Protein AF-A0A2Z6D4J6-F1 (afdb_monomer)

Sequence (252 aa):
MKTSVQFDIELPRIKRLKNSWTGKVIQYLTEHPSGNLSYEFTLEAIAAYWLVEALENNIEQQQLIVASRNASEKLEGKLATIRKIISQPIKVDSSYTDIKNEENLYVELSKVRRAKDSWEGQVVQYLLEHPSNKPATELVLEAITPYWLVEALLDNNARYSQVIKASRMAIEKLEAKLKTIDKIVAPYLPQTTRLQTNDEVDVASKVVSVFEPDSTLNDNSSSSTLDEEPDDEDWSDFLDDETLLLANILGS

Foldseek 3Di:
DDPPPQPKFWADKAKDFCPDLLNLLQVCLPPPPVPDASLVLLLLQLQLQCLLVLCQVVDDLVVSVVSLVVSLVSLVVLLVVLVVVLVDPDPLPPPDDDPDVDPDRMGIHDMHIDRCPDSSVSSSVCLPVPPVPDRSNVSSCLRSSLRRSLVSCVVVSHDPVVSVVSSVVSNVSSVVSNVVSCVSSVVSPPDPPPPPPPDDDDDDDDDDDDDDDDDDDDDDDDDDDDDDDPPPPPCVVVPCVVVVVVCVVVVD

Mean predicted aligned error: 14.76 Å

Radius of gyration: 26.23 Å; Cα contacts (8 Å, |Δi|>4): 221; chains: 1; bounding box: 56×72×86 Å

Nearest PDB structures (foldseek):
  8bqs-assembly1_Dc  TM=2.679E-01  e=9.786E-01  Tetrahymena thermophila SB210
  5c7s-assembly1_A  TM=2.815E-01  e=1.789E+00  Mycobacterium tuberculosis H37Rv
  8yqu-assembly1_J  TM=2.062E-01  e=5.685E+00  African swine fever virus

pLDDT: mean 75.0, std 23.48, range [29.98, 97.06]

Structure (mmCIF, N/CA/C/O backbone):
data_AF-A0A2Z6D4J6-F1
#
_entry.id   AF-A0A2Z6D4J6-F1
#
loop_
_atom_site.group_PDB
_atom_site.id
_atom_site.type_symbol
_atom_site.label_atom_id
_atom_site.label_alt_id
_atom_site.label_comp_id
_atom_site.label_asym_id
_atom_site.label_entity_id
_atom_site.label_seq_id
_atom_site.pdbx_PDB_ins_code
_atom_site.Cartn_x
_atom_site.Cartn_y
_atom_site.Cartn_z
_atom_site.occupancy
_atom_site.B_iso_or_equiv
_atom_site.auth_seq_id
_atom_site.auth_comp_id
_atom_site.auth_asym_id
_atom_site.auth_atom_id
_atom_site.pdbx_PDB_model_num
ATOM 1 N N . MET A 1 1 ? -22.513 -30.020 17.001 1.00 38.22 1 MET A N 1
ATOM 2 C CA . MET A 1 1 ? -21.340 -29.263 16.518 1.00 38.22 1 MET A CA 1
ATOM 3 C C . MET A 1 1 ? -21.831 -28.252 15.497 1.00 38.22 1 MET A C 1
ATOM 5 O O . MET A 1 1 ? -22.315 -28.665 14.455 1.00 38.22 1 MET A O 1
ATOM 9 N N . LYS A 1 2 ? -21.826 -26.955 15.828 1.00 36.00 2 LYS A N 1
ATOM 10 C CA . LYS A 1 2 ? -22.115 -25.894 14.855 1.00 36.00 2 LYS A CA 1
ATOM 11 C C . LYS A 1 2 ? -20.802 -25.586 14.143 1.00 36.00 2 LYS A C 1
ATOM 13 O O . LYS A 1 2 ? -19.908 -25.016 14.754 1.00 36.00 2 LYS A O 1
ATOM 18 N N . THR A 1 3 ? -20.670 -26.013 12.895 1.00 40.59 3 THR A N 1
ATOM 19 C CA . THR A 1 3 ? -19.658 -25.482 11.980 1.00 40.59 3 THR A CA 1
ATOM 20 C C . THR A 1 3 ? -20.000 -24.014 11.761 1.00 40.59 3 THR A C 1
ATOM 22 O O . THR A 1 3 ? -20.971 -23.706 11.069 1.00 40.59 3 THR A O 1
ATOM 25 N N . SER A 1 4 ? -19.283 -23.106 12.426 1.00 42.62 4 SER A N 1
ATOM 26 C CA . SER A 1 4 ? -19.339 -21.689 12.088 1.00 42.62 4 SER A CA 1
ATOM 27 C C . SER A 1 4 ? -18.873 -21.570 10.645 1.00 42.62 4 SER A C 1
ATOM 29 O O . SER A 1 4 ? -17.705 -21.804 10.347 1.00 42.62 4 SER A O 1
ATOM 31 N N . VAL A 1 5 ? -19.803 -21.276 9.741 1.00 45.72 5 VAL A N 1
ATOM 32 C CA . VAL A 1 5 ? -19.458 -20.811 8.403 1.00 45.72 5 VAL A CA 1
ATOM 33 C C . VAL A 1 5 ? -18.758 -19.479 8.635 1.00 45.72 5 VAL A C 1
ATOM 35 O O . VAL A 1 5 ? -19.402 -18.491 8.980 1.00 45.72 5 VAL A O 1
ATOM 38 N N . GLN A 1 6 ? -17.429 -19.495 8.607 1.00 57.12 6 GLN A N 1
ATOM 39 C CA . GLN A 1 6 ? -16.627 -18.287 8.690 1.00 57.12 6 GLN A CA 1
ATOM 40 C C . GLN A 1 6 ? -16.979 -17.494 7.431 1.00 57.12 6 GLN A C 1
ATOM 42 O O . GLN A 1 6 ? -16.797 -17.981 6.317 1.00 57.12 6 GLN A O 1
ATOM 47 N N . PHE A 1 7 ? -17.644 -16.351 7.601 1.00 61.72 7 PHE A N 1
ATOM 48 C CA . PHE A 1 7 ? -18.008 -15.507 6.471 1.00 61.72 7 PHE A CA 1
ATOM 49 C C . PHE A 1 7 ? -16.722 -14.863 5.963 1.00 61.72 7 PHE A C 1
ATOM 51 O O . PHE A 1 7 ? -16.236 -13.895 6.549 1.00 61.72 7 PHE A O 1
ATOM 58 N N . ASP A 1 8 ? -16.149 -15.448 4.916 1.00 82.19 8 ASP A N 1
ATOM 59 C CA . ASP A 1 8 ? -15.038 -14.840 4.198 1.00 82.19 8 ASP A CA 1
ATOM 60 C C . ASP A 1 8 ? -15.508 -13.512 3.600 1.00 82.19 8 ASP A C 1
ATOM 62 O O . ASP A 1 8 ? -16.556 -13.442 2.949 1.00 82.19 8 ASP A O 1
ATOM 66 N N . ILE A 1 9 ? -14.727 -12.459 3.823 1.00 88.06 9 ILE A N 1
ATOM 67 C CA . ILE A 1 9 ? -14.900 -11.168 3.165 1.00 88.06 9 ILE A CA 1
ATOM 68 C C . ILE A 1 9 ? -13.924 -11.073 1.988 1.00 88.06 9 ILE A C 1
ATOM 70 O O . ILE A 1 9 ? -12.780 -11.530 2.076 1.00 88.06 9 ILE A O 1
ATOM 74 N N . GLU A 1 10 ? -14.388 -10.536 0.859 1.00 90.56 10 GLU A N 1
ATOM 75 C CA . GLU A 1 10 ? -13.654 -10.524 -0.412 1.00 90.56 10 GLU A CA 1
ATOM 76 C C . GLU A 1 10 ? -13.594 -9.109 -0.993 1.00 90.56 10 GLU A C 1
ATOM 78 O O . GLU A 1 10 ? -14.613 -8.420 -1.068 1.00 90.56 10 GLU A O 1
ATOM 83 N N . LEU A 1 11 ? -12.405 -8.695 -1.444 1.00 90.62 11 LEU A N 1
ATOM 84 C CA . LEU A 1 11 ? -12.254 -7.463 -2.219 1.00 90.62 11 LEU A CA 1
ATOM 85 C C . LEU A 1 11 ? -12.804 -7.642 -3.645 1.00 90.62 11 LEU A C 1
ATOM 87 O O . LEU A 1 11 ? -12.632 -8.712 -4.238 1.00 90.62 11 LEU A O 1
ATOM 91 N N . PRO A 1 12 ? -13.402 -6.600 -4.250 1.00 90.12 12 PRO A N 1
ATOM 92 C CA . PRO A 1 12 ? -13.830 -6.661 -5.640 1.00 90.12 12 PRO A CA 1
ATOM 93 C C . PRO A 1 12 ? -12.650 -6.927 -6.581 1.00 90.12 12 PRO A C 1
ATOM 95 O O . PRO A 1 12 ? -11.499 -6.606 -6.288 1.00 90.12 12 PRO A O 1
ATOM 98 N N . ARG A 1 13 ? -12.947 -7.494 -7.752 1.00 90.06 13 ARG A N 1
ATOM 99 C CA . ARG A 1 13 ? -11.954 -7.787 -8.794 1.00 90.06 13 ARG A CA 1
ATOM 100 C C . ARG A 1 13 ? -11.325 -6.488 -9.312 1.00 90.06 13 ARG A C 1
ATOM 102 O O . ARG A 1 13 ? -12.049 -5.599 -9.754 1.00 90.06 13 ARG A O 1
ATOM 109 N N . ILE A 1 14 ? -9.993 -6.407 -9.318 1.00 91.38 14 ILE A N 1
ATOM 110 C CA . ILE A 1 14 ? -9.249 -5.234 -9.805 1.00 91.38 14 ILE A CA 1
ATOM 111 C C . ILE A 1 14 ? -8.588 -5.570 -11.139 1.00 91.38 14 ILE A C 1
ATOM 113 O O . ILE A 1 14 ? -7.745 -6.464 -11.216 1.00 91.38 14 ILE A O 1
ATOM 117 N N . LYS A 1 15 ? -8.963 -4.828 -12.184 1.00 91.50 15 LYS A N 1
ATOM 118 C CA . LYS A 1 15 ? -8.442 -4.965 -13.548 1.00 91.50 15 LYS A CA 1
ATOM 119 C C . LYS A 1 15 ? -7.991 -3.602 -14.069 1.00 91.50 15 LYS A C 1
ATOM 121 O O . LYS A 1 15 ? -8.704 -2.611 -13.883 1.00 91.50 15 LYS A O 1
ATOM 126 N N . ARG A 1 16 ? -6.821 -3.548 -14.710 1.00 91.12 16 ARG A N 1
ATOM 127 C CA . ARG A 1 16 ? -6.243 -2.319 -15.285 1.00 91.12 16 ARG A CA 1
ATOM 128 C C . ARG A 1 16 ? -5.558 -2.588 -16.616 1.00 91.12 16 ARG A C 1
ATOM 130 O O . ARG A 1 16 ? -5.226 -3.732 -16.928 1.00 91.12 16 ARG A O 1
ATOM 137 N N . LEU A 1 17 ? -5.388 -1.532 -17.409 1.00 87.62 17 LEU A N 1
ATOM 138 C CA . LEU A 1 17 ? -4.650 -1.584 -18.669 1.00 87.62 17 LEU A CA 1
ATOM 139 C C . LEU A 1 17 ? -3.192 -1.932 -18.400 1.00 87.62 17 LEU A C 1
ATOM 141 O O . LEU A 1 17 ? -2.553 -1.282 -17.582 1.00 87.62 17 LEU A O 1
ATOM 145 N N . LYS A 1 18 ? -2.643 -2.906 -19.123 1.00 86.31 18 LYS A N 1
ATOM 146 C CA . LYS A 1 18 ? -1.289 -3.416 -18.872 1.00 86.31 18 LYS A CA 1
ATOM 147 C C . LYS A 1 18 ? -0.201 -2.337 -18.967 1.00 86.31 18 LYS A C 1
ATOM 149 O O . LYS A 1 18 ? 0.741 -2.323 -18.183 1.00 86.31 18 LYS A O 1
ATOM 154 N N . ASN A 1 19 ? -0.382 -1.381 -19.877 1.00 83.81 19 ASN A N 1
ATOM 155 C CA . ASN A 1 19 ? 0.575 -0.299 -20.109 1.00 83.81 19 ASN A CA 1
ATOM 156 C C . ASN A 1 19 ? 0.479 0.856 -19.098 1.00 83.81 19 ASN A C 1
ATOM 158 O O . ASN A 1 19 ? 1.388 1.692 -19.060 1.00 83.81 19 ASN A O 1
ATOM 162 N N . SER A 1 20 ? -0.582 0.919 -18.283 1.00 89.56 20 SER A N 1
ATOM 163 C CA . SER A 1 20 ? -0.693 1.932 -17.231 1.00 89.56 20 SER A CA 1
ATOM 164 C C . SER A 1 20 ? 0.260 1.616 -16.076 1.00 89.56 20 SER A C 1
ATOM 166 O O . SER A 1 20 ? 0.727 0.491 -15.913 1.00 89.56 20 SER A O 1
ATOM 168 N N . TRP A 1 21 ? 0.564 2.607 -15.239 1.00 89.62 21 TRP A N 1
ATOM 169 C CA . TRP A 1 21 ? 1.394 2.387 -14.050 1.00 89.62 21 TRP A CA 1
ATOM 170 C C . TRP A 1 21 ? 0.763 1.386 -13.080 1.00 89.62 21 TRP A C 1
ATOM 172 O O . TRP A 1 21 ? 1.450 0.505 -12.571 1.00 89.62 21 TRP A O 1
ATOM 182 N N . THR A 1 22 ? -0.551 1.477 -12.876 1.00 91.12 22 THR A N 1
ATOM 183 C CA . THR A 1 22 ? -1.305 0.525 -12.053 1.00 91.12 22 THR A CA 1
ATOM 184 C C . THR A 1 22 ? -1.324 -0.870 -12.677 1.00 91.12 22 THR A C 1
ATOM 186 O O . THR A 1 22 ? -1.174 -1.854 -11.959 1.00 91.12 22 THR A O 1
ATOM 189 N N . GLY A 1 23 ? -1.416 -0.974 -14.006 1.00 90.00 23 GLY A N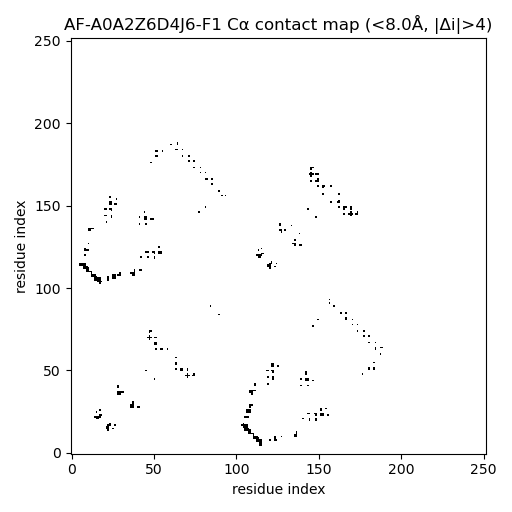 1
ATOM 190 C CA . GLY A 1 23 ? -1.258 -2.235 -14.726 1.00 90.00 23 GLY A CA 1
ATOM 191 C C . GLY A 1 23 ? 0.120 -2.851 -14.531 1.00 90.00 23 GLY A C 1
ATOM 192 O O . GLY A 1 23 ? 0.212 -4.011 -14.149 1.00 90.00 23 GLY A O 1
ATOM 193 N N . LYS A 1 24 ? 1.193 -2.072 -14.681 1.00 90.81 24 LYS A N 1
ATOM 194 C CA . LYS A 1 24 ? 2.564 -2.549 -14.437 1.00 90.81 24 LYS A CA 1
ATOM 195 C C . LYS A 1 24 ? 2.767 -3.038 -13.006 1.00 90.81 24 LYS A C 1
ATOM 197 O O . LYS A 1 24 ? 3.423 -4.053 -12.808 1.00 90.81 24 LYS A O 1
ATOM 202 N N . VAL A 1 25 ? 2.175 -2.359 -12.020 1.00 93.94 25 VAL A N 1
ATOM 203 C CA . VAL A 1 25 ? 2.168 -2.828 -10.624 1.00 93.94 25 VAL A CA 1
ATOM 204 C C . VAL A 1 25 ? 1.457 -4.169 -10.510 1.00 93.94 25 VAL A C 1
ATOM 206 O O . VAL A 1 25 ? 2.026 -5.104 -9.963 1.00 93.94 25 VAL A O 1
ATOM 209 N N . ILE A 1 26 ? 0.239 -4.290 -11.043 1.00 93.31 26 ILE A N 1
ATOM 210 C CA . ILE A 1 26 ? -0.520 -5.545 -10.982 1.00 93.31 26 ILE A CA 1
ATOM 211 C C . ILE A 1 26 ? 0.259 -6.676 -11.656 1.00 93.31 26 ILE A C 1
ATOM 213 O O . ILE A 1 26 ? 0.379 -7.746 -11.069 1.00 93.31 26 ILE A O 1
ATOM 217 N N . GLN A 1 27 ? 0.832 -6.420 -12.834 1.00 92.06 27 GLN A N 1
ATOM 218 C CA . GLN A 1 27 ? 1.659 -7.386 -13.546 1.00 92.06 27 GLN A CA 1
ATOM 219 C C . GLN A 1 27 ? 2.856 -7.827 -12.698 1.00 92.06 27 GLN A C 1
ATOM 221 O O . GLN A 1 27 ? 3.048 -9.024 -12.495 1.00 92.06 27 GLN A O 1
ATOM 226 N N . TYR A 1 28 ? 3.608 -6.871 -12.147 1.00 92.56 28 TYR A N 1
ATOM 227 C CA . TYR A 1 28 ? 4.742 -7.153 -11.268 1.00 92.56 28 TYR A CA 1
ATOM 228 C C . TYR A 1 28 ? 4.336 -8.004 -10.060 1.00 92.56 28 TYR A C 1
ATOM 230 O O . TYR A 1 28 ? 5.020 -8.963 -9.726 1.00 92.56 28 TYR A O 1
ATOM 238 N N . LEU A 1 29 ? 3.194 -7.715 -9.429 1.00 93.44 29 LEU A N 1
ATOM 239 C CA . LEU A 1 29 ? 2.704 -8.510 -8.302 1.00 93.44 29 LEU A CA 1
ATOM 240 C C . LEU A 1 29 ? 2.288 -9.928 -8.713 1.00 93.44 29 LEU A C 1
ATOM 242 O O . LEU A 1 29 ? 2.448 -10.859 -7.926 1.00 93.44 29 LEU A O 1
ATOM 246 N N . THR A 1 30 ? 1.729 -10.108 -9.913 1.00 89.75 30 THR A N 1
ATOM 247 C CA . THR A 1 30 ? 1.350 -11.433 -10.437 1.00 89.75 30 THR A CA 1
ATOM 248 C C . THR A 1 30 ? 2.534 -12.261 -10.917 1.00 89.75 30 THR A C 1
ATOM 250 O O . THR A 1 30 ? 2.476 -13.486 -10.862 1.00 89.75 30 THR A O 1
ATOM 253 N N . GLU A 1 31 ? 3.601 -11.602 -11.360 1.00 90.00 31 GLU A N 1
ATOM 254 C CA . GLU A 1 31 ? 4.804 -12.214 -11.934 1.00 90.00 31 GLU A CA 1
ATOM 255 C C . GLU A 1 31 ? 6.006 -12.085 -10.979 1.00 90.00 31 GLU A C 1
ATOM 257 O O . GLU A 1 31 ? 7.155 -12.222 -11.392 1.00 90.00 31 GLU A O 1
ATOM 262 N N . HIS A 1 32 ? 5.746 -11.822 -9.692 1.00 88.06 32 HIS A N 1
ATOM 263 C CA . HIS A 1 32 ? 6.771 -11.437 -8.727 1.00 88.06 32 HIS A CA 1
ATOM 264 C C . HIS A 1 32 ? 7.875 -12.508 -8.605 1.00 88.06 32 HIS A C 1
ATOM 266 O O . HIS A 1 32 ? 7.570 -13.691 -8.408 1.00 88.06 32 HIS A O 1
ATOM 272 N N . PRO A 1 33 ? 9.169 -12.127 -8.623 1.00 78.44 33 PRO A N 1
ATOM 273 C CA . PRO A 1 33 ? 10.290 -13.069 -8.734 1.00 78.44 33 PRO A CA 1
ATOM 274 C C . PRO A 1 33 ? 10.437 -14.034 -7.550 1.00 78.44 33 PRO A C 1
ATOM 276 O O . PRO A 1 33 ? 11.093 -15.066 -7.669 1.00 78.44 33 PRO A O 1
ATOM 279 N N . SER A 1 34 ? 9.833 -13.727 -6.400 1.00 84.38 34 SER A N 1
ATOM 280 C CA . SER A 1 34 ? 9.831 -14.636 -5.246 1.00 84.38 34 SER A CA 1
ATOM 281 C C . SER A 1 34 ? 8.909 -15.850 -5.412 1.00 84.38 34 SER A C 1
ATOM 283 O O . SER A 1 34 ? 9.001 -16.779 -4.614 1.00 84.38 34 SER A O 1
ATOM 285 N N . GLY A 1 35 ? 8.001 -15.839 -6.395 1.00 79.19 35 GLY A N 1
ATOM 286 C CA . GLY A 1 35 ? 6.989 -16.881 -6.585 1.00 79.19 35 GLY A CA 1
ATOM 287 C C . GLY A 1 35 ? 5.838 -16.853 -5.571 1.00 79.19 35 GLY A C 1
ATOM 288 O O . GLY A 1 35 ? 4.977 -17.732 -5.613 1.00 79.19 35 GLY A O 1
ATOM 289 N N . ASN A 1 36 ? 5.799 -15.861 -4.673 1.00 85.69 36 ASN A N 1
ATOM 290 C CA . ASN A 1 36 ? 4.668 -15.670 -3.763 1.00 85.69 36 ASN A CA 1
ATOM 291 C C . ASN A 1 36 ? 3.427 -15.204 -4.529 1.00 85.69 36 ASN A C 1
ATOM 293 O O . ASN A 1 36 ? 3.510 -14.593 -5.595 1.00 85.69 36 ASN A O 1
ATOM 297 N N . LEU A 1 37 ? 2.256 -15.469 -3.954 1.00 87.69 37 LEU A N 1
ATOM 298 C CA . LEU A 1 37 ? 0.984 -15.155 -4.592 1.00 87.69 37 LEU A CA 1
ATOM 299 C C . LEU A 1 37 ? 0.702 -13.651 -4.514 1.00 87.69 37 LEU A C 1
ATOM 301 O O . LEU A 1 37 ? 0.861 -13.028 -3.466 1.00 87.69 37 LEU A O 1
ATOM 305 N N . SER A 1 38 ? 0.205 -13.064 -5.606 1.00 87.75 38 SER A N 1
ATOM 306 C CA . SER A 1 38 ? 0.005 -11.608 -5.710 1.00 87.75 38 SER A CA 1
ATOM 307 C C . SER A 1 38 ? -0.916 -11.026 -4.627 1.00 87.75 38 SER A C 1
ATOM 309 O O . SER A 1 38 ? -0.801 -9.850 -4.276 1.00 87.75 38 SER A O 1
ATOM 311 N N . TYR A 1 39 ? -1.837 -11.831 -4.080 1.00 89.75 39 TYR A N 1
ATOM 312 C CA . TYR A 1 39 ? -2.711 -11.395 -2.988 1.00 89.75 39 TYR A CA 1
ATOM 313 C C . TYR A 1 39 ? -1.936 -11.142 -1.686 1.00 89.75 39 TYR A C 1
ATOM 315 O O . TYR A 1 39 ? -2.389 -10.342 -0.874 1.00 89.75 39 TYR A O 1
ATOM 323 N N . GLU A 1 40 ? -0.786 -11.789 -1.469 1.00 92.12 40 GLU A N 1
ATOM 324 C CA . GLU A 1 40 ? 0.033 -11.613 -0.260 1.00 92.12 40 GLU A CA 1
ATOM 325 C C . GLU A 1 40 ? 0.707 -10.245 -0.263 1.00 92.12 40 GLU A C 1
ATOM 327 O O . GLU A 1 40 ? 0.600 -9.509 0.712 1.00 92.12 40 GLU A O 1
ATOM 332 N N . PHE A 1 41 ? 1.285 -9.845 -1.397 1.00 93.56 41 PHE A N 1
ATOM 333 C CA . PHE A 1 41 ? 1.845 -8.502 -1.577 1.00 93.56 41 PHE A CA 1
ATOM 334 C C . PHE A 1 41 ? 0.786 -7.404 -1.543 1.00 93.56 41 PHE A C 1
ATOM 336 O O . PHE A 1 41 ? 1.026 -6.298 -1.054 1.00 93.56 41 PHE A O 1
ATOM 343 N N . THR A 1 42 ? -0.407 -7.715 -2.057 1.00 93.75 42 THR A N 1
ATOM 344 C CA . THR A 1 42 ? -1.561 -6.818 -1.953 1.00 93.75 42 THR A CA 1
ATOM 345 C C . THR A 1 42 ? -1.909 -6.594 -0.490 1.00 93.75 42 THR A C 1
ATOM 347 O O . THR A 1 42 ? -2.066 -5.452 -0.066 1.00 93.75 42 THR A O 1
ATOM 350 N N . LEU A 1 43 ? -1.986 -7.674 0.289 1.00 93.75 43 LEU A N 1
ATOM 351 C CA . LEU A 1 43 ? -2.300 -7.615 1.710 1.00 93.75 43 LEU A CA 1
ATOM 352 C C . LEU A 1 43 ? -1.234 -6.919 2.528 1.00 93.75 43 LEU A C 1
ATOM 354 O O . LEU A 1 43 ? -1.575 -6.127 3.397 1.00 93.75 43 LEU A O 1
ATOM 358 N N . GLU A 1 44 ? 0.035 -7.165 2.228 1.00 94.88 44 GLU A N 1
ATOM 359 C CA . GLU A 1 44 ? 1.143 -6.464 2.860 1.00 94.88 44 GLU A CA 1
ATOM 360 C C . GLU A 1 44 ? 0.977 -4.948 2.720 1.00 94.88 44 GLU A C 1
ATOM 362 O O . GLU A 1 44 ? 0.996 -4.234 3.724 1.00 94.88 44 GLU A O 1
ATOM 367 N N . ALA A 1 45 ? 0.741 -4.475 1.494 1.00 95.81 45 ALA A N 1
ATOM 368 C CA . ALA A 1 45 ? 0.581 -3.057 1.212 1.00 95.81 45 ALA A CA 1
ATOM 369 C C . ALA A 1 45 ? -0.690 -2.477 1.848 1.00 95.81 45 ALA A C 1
ATOM 371 O O . ALA A 1 45 ? -0.602 -1.464 2.537 1.00 95.81 45 ALA A O 1
ATOM 372 N N . ILE A 1 46 ? -1.864 -3.103 1.681 1.00 96.12 46 ILE A N 1
ATOM 373 C CA . ILE A 1 46 ? -3.098 -2.555 2.273 1.00 96.12 46 ILE A CA 1
ATOM 374 C C . ILE A 1 46 ? -3.095 -2.643 3.801 1.00 96.12 46 ILE A C 1
ATOM 376 O O . ILE A 1 46 ? -3.675 -1.774 4.439 1.00 96.12 46 ILE A O 1
ATOM 380 N N . ALA A 1 47 ? -2.433 -3.634 4.404 1.00 94.94 47 ALA A N 1
ATOM 381 C CA . ALA A 1 47 ? -2.288 -3.707 5.854 1.00 94.94 47 ALA A CA 1
ATOM 382 C C . ALA A 1 47 ? -1.316 -2.636 6.362 1.00 94.94 47 ALA A C 1
ATOM 384 O O . ALA A 1 47 ? -1.620 -1.957 7.334 1.00 94.94 47 ALA A O 1
ATOM 385 N N . ALA A 1 48 ? -0.176 -2.425 5.699 1.00 95.50 48 ALA A N 1
ATOM 386 C CA . ALA A 1 48 ? 0.728 -1.334 6.065 1.00 95.50 48 ALA A CA 1
ATOM 387 C C . ALA A 1 48 ? 0.044 0.038 5.937 1.00 95.50 48 ALA A C 1
ATOM 389 O O . ALA A 1 48 ? 0.276 0.924 6.752 1.00 95.50 48 ALA A O 1
ATOM 390 N N . TYR A 1 49 ? -0.817 0.200 4.932 1.00 96.62 49 TYR A N 1
ATOM 391 C CA . TYR A 1 49 ? -1.478 1.467 4.647 1.00 96.62 49 TYR A CA 1
ATOM 392 C C . TYR A 1 49 ? -2.709 1.689 5.541 1.00 96.62 49 TYR A C 1
ATOM 394 O O . TYR A 1 49 ? -2.786 2.685 6.243 1.00 96.62 49 TYR A O 1
ATOM 402 N N . TRP A 1 50 ? -3.674 0.773 5.564 1.00 97.06 50 TRP A N 1
ATOM 403 C CA . TRP A 1 50 ? -5.019 1.030 6.099 1.00 97.06 50 TRP A CA 1
ATOM 404 C C . TRP A 1 50 ? -5.305 0.408 7.471 1.00 97.06 50 TRP A C 1
ATOM 406 O O . TRP A 1 50 ? -6.337 0.715 8.062 1.00 97.06 50 TRP A O 1
ATOM 416 N N . LEU A 1 51 ? -4.427 -0.452 8.002 1.00 95.44 51 LEU A N 1
ATOM 417 C CA . LEU A 1 51 ? -4.708 -1.203 9.234 1.00 95.44 51 LEU A CA 1
ATOM 418 C C . LEU A 1 51 ? -5.005 -0.310 10.435 1.00 95.44 51 LEU A C 1
ATOM 420 O O . LEU A 1 51 ? -5.933 -0.591 11.182 1.00 95.44 51 LEU A O 1
ATOM 424 N N . VAL A 1 52 ? -4.246 0.764 10.622 1.00 95.44 52 VAL A N 1
ATOM 425 C CA . VAL A 1 52 ? -4.411 1.636 11.794 1.00 95.44 52 VAL A CA 1
ATOM 426 C C . VAL A 1 52 ? -5.774 2.324 11.788 1.00 95.44 52 VAL A C 1
ATOM 428 O O . VAL A 1 52 ? -6.447 2.344 12.810 1.00 95.44 52 VAL A O 1
ATOM 431 N N . GLU A 1 53 ? -6.209 2.811 10.628 1.00 95.19 53 GLU A N 1
ATOM 432 C CA . GLU A 1 53 ? -7.522 3.442 10.451 1.00 95.19 53 GLU A CA 1
ATOM 433 C C . GLU A 1 53 ? -8.663 2.432 10.591 1.00 95.19 53 GLU A C 1
ATOM 435 O O . GLU A 1 53 ? -9.661 2.712 11.247 1.00 95.19 53 GLU A O 1
ATOM 440 N N . ALA A 1 54 ? -8.498 1.223 10.045 1.00 93.75 54 ALA A N 1
ATOM 441 C CA . ALA A 1 54 ? -9.487 0.154 10.182 1.00 93.75 54 ALA A CA 1
ATOM 442 C C . ALA A 1 54 ? -9.714 -0.256 11.648 1.00 93.75 54 ALA A C 1
ATOM 444 O O . ALA A 1 54 ? -10.819 -0.635 12.043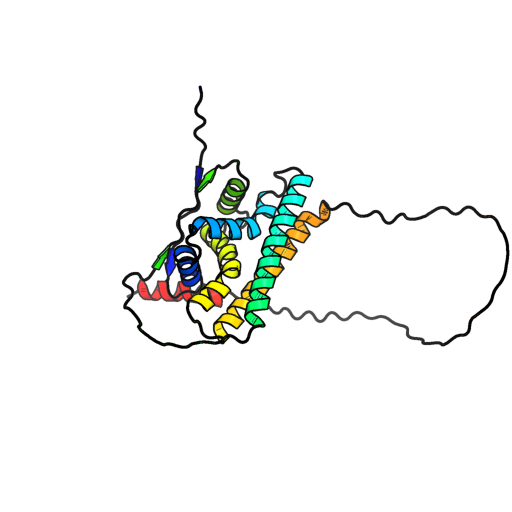 1.00 93.75 54 ALA A O 1
ATOM 445 N N . LEU A 1 55 ? -8.657 -0.186 12.455 1.00 92.81 55 LEU A N 1
ATOM 446 C CA . LEU A 1 55 ? -8.676 -0.557 13.864 1.00 92.81 55 LEU A CA 1
ATOM 447 C C . LEU A 1 55 ? -9.009 0.619 14.793 1.00 92.81 55 LEU A C 1
ATOM 449 O O . LEU A 1 55 ? -9.260 0.398 15.981 1.00 92.81 55 LEU A O 1
ATOM 453 N N . GLU A 1 56 ? -9.027 1.851 14.286 1.00 90.69 56 GLU A N 1
ATOM 454 C CA . GLU A 1 56 ? -9.279 3.044 15.087 1.00 90.69 56 GLU A CA 1
ATOM 455 C C . GLU A 1 56 ? -10.639 2.929 15.795 1.00 90.69 56 GLU A C 1
ATOM 457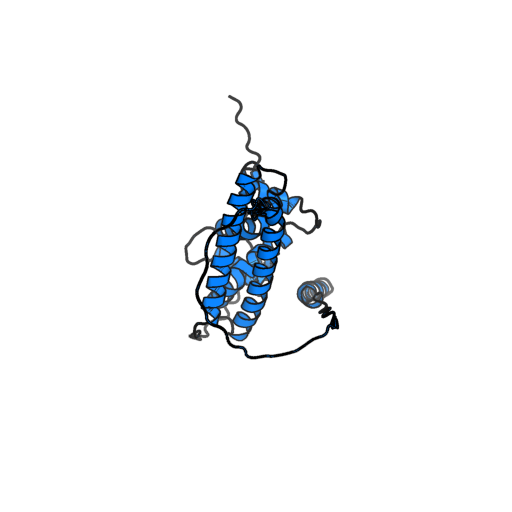 O O . GLU A 1 56 ? -11.668 2.668 15.176 1.00 90.69 56 GLU A O 1
ATOM 462 N N . ASN A 1 57 ? -10.642 3.086 17.122 1.00 85.69 57 ASN A N 1
ATOM 463 C CA . ASN A 1 57 ? -11.815 2.927 17.998 1.00 85.69 57 ASN A CA 1
ATOM 464 C C . ASN A 1 57 ? -12.455 1.520 18.052 1.00 85.69 57 ASN A C 1
ATOM 466 O O . ASN A 1 57 ? -13.415 1.332 18.801 1.00 85.69 57 ASN A O 1
ATOM 470 N N . ASN A 1 58 ? -11.921 0.526 17.334 1.00 86.00 58 ASN A N 1
ATOM 471 C CA . ASN A 1 58 ? -12.465 -0.839 17.277 1.00 86.00 58 ASN A CA 1
ATOM 472 C C . ASN A 1 58 ? -11.711 -1.845 18.163 1.00 86.00 58 ASN A C 1
ATOM 474 O O . ASN A 1 58 ? -12.201 -2.950 18.399 1.00 86.00 58 ASN A O 1
ATOM 478 N N . ILE A 1 59 ? -10.526 -1.478 18.657 1.00 89.69 59 ILE A N 1
ATOM 479 C CA . ILE A 1 59 ? -9.671 -2.335 19.486 1.00 89.69 59 ILE A CA 1
ATOM 480 C C . ILE A 1 59 ? -9.130 -1.599 20.712 1.00 89.69 59 ILE A C 1
ATOM 482 O O . ILE A 1 59 ? -9.226 -0.379 20.839 1.00 89.69 59 ILE A O 1
ATOM 486 N N . GLU A 1 60 ? -8.522 -2.357 21.623 1.00 90.81 60 GLU A N 1
ATOM 487 C CA . GLU A 1 60 ? -7.838 -1.799 22.785 1.00 90.81 60 GLU A CA 1
ATOM 488 C C . GLU A 1 60 ? -6.652 -0.914 22.375 1.00 90.81 60 GLU A C 1
ATOM 490 O O . GLU A 1 60 ? -5.894 -1.238 21.458 1.00 90.81 60 GLU A O 1
ATOM 495 N N . GLN A 1 61 ? -6.429 0.167 23.128 1.00 89.25 61 GLN A N 1
ATOM 496 C CA . GLN A 1 61 ? -5.373 1.152 22.861 1.00 89.25 61 GLN A CA 1
ATOM 497 C C . GLN A 1 61 ? -3.989 0.511 22.691 1.00 89.25 61 GLN A C 1
ATOM 499 O O . GLN A 1 61 ? -3.246 0.854 21.776 1.00 89.25 61 GLN A O 1
ATOM 504 N N . GLN A 1 62 ? -3.649 -0.467 23.536 1.00 90.69 62 GLN A N 1
ATOM 505 C CA . GLN A 1 62 ? -2.357 -1.146 23.460 1.00 90.69 62 GLN A CA 1
ATOM 506 C C . GLN A 1 62 ? -2.189 -1.926 22.149 1.00 90.69 62 GLN A C 1
ATOM 508 O O . GLN A 1 62 ? -1.099 -1.948 21.578 1.00 90.69 62 GLN A O 1
ATOM 513 N N . GLN A 1 63 ? -3.260 -2.548 21.653 1.00 91.75 63 GLN A N 1
ATOM 514 C CA . GLN A 1 63 ? -3.239 -3.257 20.377 1.00 91.75 63 GLN A CA 1
ATOM 515 C C . GLN A 1 63 ? -3.128 -2.273 19.206 1.00 91.75 63 GLN A C 1
ATOM 517 O O . GLN A 1 63 ? -2.369 -2.536 18.273 1.00 91.75 63 GLN A O 1
ATOM 522 N N . LEU A 1 64 ? -3.793 -1.114 19.289 1.00 92.81 64 LEU A N 1
ATOM 523 C CA . LEU A 1 64 ? -3.680 -0.048 18.290 1.00 92.81 64 LEU A CA 1
ATOM 524 C C . LEU A 1 64 ? -2.246 0.487 18.200 1.00 92.81 64 LEU A C 1
ATOM 526 O O . LEU A 1 64 ? -1.711 0.626 17.100 1.00 92.81 64 LEU A O 1
ATOM 530 N N . ILE A 1 65 ? -1.578 0.702 19.338 1.00 92.69 65 ILE A N 1
ATOM 531 C CA . ILE A 1 65 ? -0.167 1.122 19.380 1.00 92.69 65 ILE A CA 1
ATOM 532 C C . ILE A 1 65 ? 0.739 0.077 18.710 1.00 92.69 65 ILE A C 1
ATOM 534 O O . ILE A 1 65 ? 1.634 0.437 17.944 1.00 92.69 65 ILE A O 1
ATOM 538 N N . VAL A 1 66 ? 0.517 -1.217 18.969 1.00 92.94 66 VAL A N 1
ATOM 539 C CA . VAL A 1 66 ? 1.300 -2.303 18.350 1.00 92.94 66 VAL A CA 1
ATOM 540 C C . VAL A 1 66 ? 1.067 -2.368 16.841 1.00 92.94 66 VAL A C 1
ATOM 542 O O . VAL A 1 66 ? 2.037 -2.430 16.083 1.00 92.94 66 VAL A O 1
ATOM 545 N N . ALA A 1 67 ? -0.193 -2.319 16.402 1.00 93.00 67 ALA A N 1
ATOM 546 C CA . ALA A 1 67 ? -0.545 -2.313 14.984 1.00 93.00 67 ALA A CA 1
ATOM 547 C C . ALA A 1 67 ? 0.093 -1.121 14.261 1.00 93.00 67 ALA A C 1
ATOM 549 O O . ALA A 1 67 ? 0.652 -1.279 13.177 1.00 93.00 67 ALA A O 1
ATOM 550 N N . SER A 1 68 ? 0.094 0.042 14.907 1.00 94.12 68 SER A N 1
ATOM 551 C CA . SER A 1 68 ? 0.664 1.263 14.347 1.00 94.12 68 SER A CA 1
ATOM 552 C C . SER A 1 68 ? 2.175 1.213 14.222 1.00 94.12 68 SER A C 1
ATOM 554 O O . SER A 1 68 ? 2.701 1.564 13.175 1.00 94.12 68 SER A O 1
ATOM 556 N N . ARG A 1 69 ? 2.885 0.695 15.233 1.00 93.69 69 ARG A N 1
ATOM 557 C CA . ARG A 1 69 ? 4.338 0.481 15.130 1.00 93.69 69 ARG A CA 1
ATOM 558 C C . ARG A 1 69 ? 4.691 -0.450 13.973 1.00 93.69 69 ARG A C 1
ATOM 560 O O . ARG A 1 69 ? 5.609 -0.148 13.223 1.00 93.69 69 ARG A O 1
ATOM 567 N N . ASN A 1 70 ? 3.948 -1.546 13.811 1.00 94.56 70 ASN A N 1
ATOM 568 C CA . ASN A 1 70 ? 4.167 -2.498 12.719 1.00 94.56 70 ASN A CA 1
ATOM 569 C C . ASN A 1 70 ? 3.903 -1.858 11.345 1.00 94.56 70 ASN A C 1
ATOM 571 O O . ASN A 1 70 ? 4.702 -2.015 10.423 1.00 94.56 70 ASN A O 1
ATOM 575 N N . ALA A 1 71 ? 2.803 -1.112 11.216 1.00 94.25 71 ALA A N 1
ATOM 576 C CA . ALA A 1 71 ? 2.467 -0.394 9.992 1.00 94.25 71 ALA A CA 1
ATOM 577 C C . ALA A 1 71 ? 3.543 0.646 9.638 1.00 94.25 71 ALA A C 1
ATOM 579 O O . ALA A 1 71 ? 4.044 0.640 8.512 1.00 94.25 71 ALA A O 1
ATOM 580 N N . SER A 1 72 ? 3.963 1.468 10.605 1.00 95.69 72 SER A N 1
ATOM 581 C CA . SER A 1 72 ? 5.019 2.462 10.400 1.00 95.69 72 SER A CA 1
ATOM 582 C C . SER A 1 72 ? 6.347 1.815 10.011 1.00 95.69 72 SER A C 1
ATOM 584 O O . SER A 1 72 ? 6.948 2.239 9.03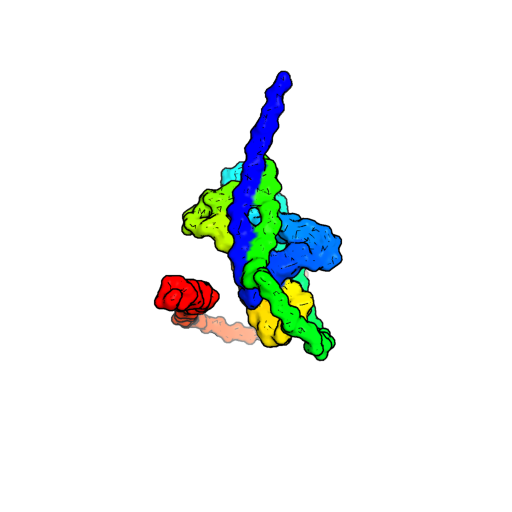1 1.00 95.69 72 SER A O 1
ATOM 586 N N . GLU A 1 73 ? 6.766 0.739 10.684 1.00 96.12 73 GLU A N 1
ATOM 587 C CA . GLU A 1 73 ? 8.005 0.017 10.355 1.00 96.12 73 GLU A CA 1
ATOM 588 C C . GLU A 1 73 ? 7.999 -0.509 8.908 1.00 96.12 73 GLU A C 1
ATOM 590 O O . GLU A 1 73 ? 8.989 -0.368 8.186 1.00 96.12 73 GLU A O 1
ATOM 595 N N . LYS A 1 74 ? 6.870 -1.058 8.441 1.00 96.25 74 LYS A N 1
ATOM 596 C CA . LYS A 1 74 ? 6.724 -1.513 7.048 1.00 96.25 74 LYS A CA 1
ATOM 597 C C . LYS A 1 74 ? 6.814 -0.360 6.050 1.00 96.25 74 LYS A C 1
ATOM 599 O O . LYS A 1 74 ? 7.546 -0.460 5.064 1.00 96.25 74 LYS A O 1
ATOM 604 N N . LEU A 1 75 ? 6.097 0.736 6.301 1.00 96.69 75 LEU A N 1
ATOM 605 C CA . LEU A 1 75 ? 6.108 1.912 5.426 1.00 96.69 75 LEU A CA 1
ATOM 606 C C . LEU A 1 75 ? 7.496 2.572 5.384 1.00 96.69 75 LEU A C 1
ATOM 608 O O . LEU A 1 75 ? 7.983 2.909 4.304 1.00 96.69 75 LEU A O 1
ATOM 612 N N . GLU A 1 76 ? 8.171 2.699 6.526 1.00 96.56 76 GLU A N 1
ATOM 613 C CA . GLU A 1 76 ? 9.540 3.219 6.620 1.00 96.56 76 GLU A CA 1
ATOM 614 C C . GLU A 1 76 ? 10.552 2.309 5.918 1.00 96.56 76 GLU A C 1
ATOM 616 O O . GLU A 1 76 ? 11.396 2.794 5.157 1.00 96.56 76 GLU A O 1
ATOM 621 N N . GLY A 1 77 ? 10.443 0.990 6.102 1.00 95.75 77 GLY A N 1
ATOM 622 C CA . GLY A 1 77 ? 11.255 0.010 5.380 1.00 95.75 77 GLY A CA 1
ATOM 623 C C . GLY A 1 77 ? 11.066 0.119 3.865 1.00 95.75 77 GLY A C 1
ATOM 624 O O . GLY A 1 77 ? 12.037 0.061 3.094 1.00 95.75 77 GLY A O 1
ATOM 625 N N . LYS A 1 78 ? 9.830 0.373 3.421 1.00 96.69 78 LYS A N 1
ATOM 626 C CA . LYS A 1 78 ? 9.537 0.591 2.004 1.00 96.69 78 LYS A CA 1
ATOM 627 C C . LYS A 1 78 ? 10.118 1.903 1.481 1.00 96.69 78 LYS A C 1
ATOM 629 O O . LYS A 1 78 ? 10.777 1.905 0.439 1.00 96.69 78 LYS A O 1
ATOM 634 N N . LEU A 1 79 ? 9.974 2.995 2.229 1.00 95.88 79 LEU A N 1
ATOM 635 C CA . LEU A 1 79 ? 10.604 4.283 1.920 1.00 95.88 79 LEU A CA 1
ATOM 636 C C . LEU A 1 79 ? 12.128 4.166 1.817 1.00 95.88 79 LEU A C 1
ATOM 638 O O . LEU A 1 79 ? 12.729 4.699 0.882 1.00 95.88 79 LEU A O 1
ATOM 642 N N . ALA A 1 80 ? 12.763 3.445 2.742 1.00 95.44 80 ALA A N 1
ATOM 643 C CA . ALA A 1 80 ? 14.201 3.198 2.712 1.00 95.44 80 ALA A CA 1
ATOM 644 C C . ALA A 1 80 ? 14.619 2.446 1.438 1.00 95.44 80 ALA A C 1
ATOM 646 O O . ALA A 1 80 ? 15.617 2.807 0.807 1.00 95.44 80 ALA A O 1
ATOM 647 N N . THR A 1 81 ? 13.827 1.457 1.015 1.00 95.00 81 THR A N 1
ATOM 648 C CA . THR A 1 81 ? 14.046 0.713 -0.235 1.00 95.00 81 THR A CA 1
ATOM 649 C C . THR A 1 81 ? 13.968 1.633 -1.455 1.00 95.00 81 THR A C 1
ATOM 651 O O . THR A 1 81 ? 14.896 1.658 -2.266 1.00 95.00 81 THR A O 1
ATOM 654 N N . ILE A 1 82 ? 12.927 2.464 -1.546 1.00 93.62 82 ILE A N 1
ATOM 655 C CA . ILE A 1 82 ? 12.751 3.425 -2.647 1.00 93.62 82 ILE A CA 1
ATOM 656 C C . ILE A 1 82 ? 13.903 4.443 -2.684 1.00 93.62 82 ILE A C 1
ATOM 658 O O . ILE A 1 82 ? 14.488 4.690 -3.740 1.00 93.62 82 ILE A O 1
ATOM 662 N N . ARG A 1 83 ? 14.298 5.000 -1.534 1.00 93.19 83 ARG A N 1
ATOM 663 C CA . ARG A 1 83 ? 15.422 5.952 -1.441 1.00 93.19 83 ARG A CA 1
ATOM 664 C C . ARG A 1 83 ? 16.753 5.314 -1.849 1.00 93.19 83 ARG A C 1
ATOM 666 O O . ARG A 1 83 ? 17.563 5.955 -2.526 1.00 93.19 83 ARG A O 1
ATOM 673 N N . LYS A 1 84 ? 16.969 4.045 -1.488 1.00 92.00 84 LYS A N 1
ATOM 674 C CA . LYS A 1 84 ? 18.149 3.273 -1.897 1.00 92.00 84 LYS A CA 1
ATOM 675 C C . LYS A 1 84 ? 18.194 3.071 -3.411 1.00 92.00 84 LYS A C 1
ATOM 677 O O . LYS A 1 84 ? 19.255 3.271 -3.992 1.00 92.00 84 LYS A O 1
ATOM 682 N N . ILE A 1 85 ? 17.063 2.741 -4.040 1.00 88.75 85 ILE A N 1
ATOM 683 C CA . ILE A 1 85 ? 16.947 2.608 -5.502 1.00 88.75 85 ILE A CA 1
ATOM 684 C C . ILE A 1 85 ? 17.391 3.895 -6.208 1.00 88.75 85 ILE A C 1
ATOM 686 O O . ILE A 1 85 ? 18.187 3.842 -7.139 1.00 88.75 85 ILE A O 1
ATOM 690 N N . ILE A 1 86 ? 16.922 5.054 -5.737 1.00 86.38 86 ILE A N 1
ATOM 691 C CA . ILE A 1 86 ? 17.261 6.359 -6.332 1.00 86.38 86 ILE A CA 1
ATOM 692 C C . ILE A 1 86 ? 18.748 6.694 -6.163 1.00 86.38 86 ILE A C 1
ATOM 694 O O . ILE A 1 86 ? 19.343 7.352 -7.012 1.00 86.38 86 ILE A O 1
ATOM 698 N N . SER A 1 87 ? 19.348 6.268 -5.050 1.00 82.06 87 SER A N 1
ATOM 699 C CA . SER A 1 87 ? 20.739 6.586 -4.710 1.00 82.06 87 SER A CA 1
ATOM 700 C C . SER A 1 87 ? 21.758 5.697 -5.430 1.00 82.06 87 SER A C 1
ATOM 702 O O . SER A 1 87 ? 22.956 5.980 -5.392 1.00 82.06 87 SER A O 1
ATOM 704 N N . GLN A 1 88 ? 21.318 4.609 -6.064 1.00 76.25 88 GLN A N 1
ATOM 705 C CA . GLN A 1 88 ? 22.193 3.712 -6.810 1.00 76.25 88 GLN A CA 1
ATOM 706 C C . GLN A 1 88 ? 22.296 4.149 -8.279 1.00 76.25 88 GLN A C 1
ATOM 708 O O . GLN A 1 88 ? 21.281 4.474 -8.894 1.00 76.25 88 GLN A O 1
ATOM 713 N N . PRO A 1 89 ? 23.498 4.125 -8.888 1.00 60.66 89 PRO A N 1
ATOM 714 C CA . PRO A 1 89 ? 23.630 4.315 -10.324 1.00 60.66 89 PRO A CA 1
ATOM 715 C C . PRO A 1 89 ? 22.956 3.134 -11.025 1.00 60.66 89 PRO A C 1
ATOM 717 O O . PRO A 1 89 ? 23.484 2.021 -11.042 1.00 60.66 89 PRO A O 1
ATOM 720 N N . ILE A 1 90 ? 21.763 3.370 -11.567 1.00 62.44 90 ILE A N 1
ATOM 721 C CA . ILE A 1 90 ? 20.991 2.341 -12.256 1.00 62.44 90 ILE A CA 1
ATOM 722 C C . ILE A 1 90 ? 21.733 1.999 -13.546 1.00 62.44 90 ILE A C 1
ATOM 724 O O . ILE A 1 90 ? 21.761 2.785 -14.495 1.00 62.44 90 ILE A O 1
ATOM 728 N N . LYS A 1 91 ? 22.370 0.823 -13.570 1.00 53.59 91 LYS A N 1
ATOM 729 C CA . LYS A 1 91 ? 22.860 0.220 -14.808 1.00 53.59 91 LYS A CA 1
ATOM 730 C C . LYS A 1 91 ? 21.640 -0.224 -15.594 1.00 53.59 91 LYS A C 1
ATOM 732 O O . LYS A 1 91 ? 21.087 -1.289 -15.350 1.00 53.59 91 LYS A O 1
ATOM 737 N N . VAL A 1 92 ? 21.188 0.637 -16.496 1.00 51.53 92 VAL A N 1
ATOM 738 C CA . VAL A 1 92 ? 20.198 0.252 -17.493 1.00 51.53 92 VAL A CA 1
ATOM 739 C C . VAL A 1 92 ? 20.946 -0.587 -18.522 1.00 51.53 92 VAL A C 1
ATOM 741 O O . VAL A 1 92 ? 21.483 -0.049 -19.491 1.00 51.53 92 VAL A O 1
ATOM 744 N N . ASP A 1 93 ? 21.023 -1.898 -18.299 1.00 43.34 93 ASP A N 1
ATOM 745 C CA . ASP A 1 93 ? 21.408 -2.834 -19.353 1.00 43.34 93 ASP A CA 1
ATOM 746 C C . ASP A 1 93 ? 20.240 -2.891 -20.345 1.00 43.34 93 ASP A C 1
ATOM 748 O O . ASP A 1 93 ? 19.342 -3.724 -20.288 1.00 43.34 93 ASP A O 1
ATOM 752 N N . SER A 1 94 ? 20.214 -1.895 -21.230 1.00 42.47 94 SER A N 1
ATOM 753 C CA . SER A 1 94 ? 19.239 -1.766 -22.304 1.00 42.47 94 SER A CA 1
ATOM 754 C C . SER A 1 94 ? 19.516 -2.827 -23.371 1.00 42.47 94 SER A C 1
ATOM 756 O O . SER A 1 94 ? 20.090 -2.522 -24.419 1.00 42.47 94 SER A O 1
ATOM 758 N N . SER A 1 95 ? 19.070 -4.063 -23.152 1.00 37.03 95 SER A N 1
ATOM 759 C CA . SER A 1 95 ? 18.839 -4.999 -24.252 1.00 37.03 95 SER A CA 1
ATOM 760 C C . SER A 1 95 ? 17.390 -4.864 -24.707 1.00 37.03 95 SER A C 1
ATOM 762 O O . SER A 1 95 ? 16.475 -5.473 -24.156 1.00 37.03 95 SER A O 1
ATOM 764 N N . TYR A 1 96 ? 17.180 -4.014 -25.708 1.00 42.09 96 TYR A N 1
ATOM 765 C CA . TYR A 1 96 ? 15.914 -3.939 -26.420 1.00 42.09 96 TYR A CA 1
ATOM 766 C C . TYR A 1 96 ? 15.720 -5.243 -27.199 1.00 42.09 96 TYR A C 1
ATOM 768 O O . TYR A 1 96 ? 16.430 -5.470 -28.176 1.00 42.09 96 TYR A O 1
ATOM 776 N N . THR A 1 97 ? 14.760 -6.075 -26.798 1.00 36.22 97 THR A N 1
ATOM 777 C CA . THR A 1 97 ? 14.179 -7.094 -27.680 1.00 36.22 97 THR A CA 1
ATOM 778 C C . THR A 1 97 ? 12.697 -7.282 -27.385 1.00 36.22 97 THR A C 1
ATOM 780 O O . THR A 1 97 ? 12.307 -7.554 -26.254 1.00 36.22 97 THR A O 1
ATOM 783 N N . ASP A 1 98 ? 11.934 -7.176 -28.469 1.00 39.78 98 ASP A N 1
ATOM 784 C CA . ASP A 1 98 ? 10.579 -7.656 -28.711 1.00 39.78 98 ASP A CA 1
ATOM 785 C C . ASP A 1 98 ? 9.421 -7.032 -27.926 1.00 39.78 98 ASP A C 1
ATOM 787 O O . ASP A 1 98 ? 8.997 -7.490 -26.868 1.00 39.78 98 ASP A O 1
ATOM 791 N N . ILE A 1 99 ? 8.780 -6.072 -28.603 1.00 41.41 99 ILE A N 1
ATOM 792 C CA . ILE A 1 99 ? 7.329 -5.885 -28.548 1.00 41.41 99 ILE A CA 1
ATOM 793 C C . ILE A 1 99 ? 6.708 -7.200 -29.036 1.00 41.41 99 ILE A C 1
ATOM 795 O O . ILE A 1 99 ? 6.454 -7.392 -30.226 1.00 41.41 99 ILE A O 1
ATOM 799 N N . LYS A 1 100 ? 6.500 -8.148 -28.123 1.00 46.16 100 LYS A N 1
ATOM 800 C CA . LYS A 1 100 ? 5.539 -9.217 -28.368 1.00 46.16 100 LYS A CA 1
ATOM 801 C C . LYS A 1 100 ? 4.170 -8.547 -28.410 1.00 46.16 100 LYS A C 1
ATOM 803 O O . LYS A 1 100 ? 3.831 -7.783 -27.515 1.00 46.16 100 LYS A O 1
ATOM 808 N N . ASN A 1 101 ? 3.409 -8.794 -29.472 1.00 45.00 101 ASN A N 1
ATOM 809 C CA . ASN A 1 101 ? 1.987 -8.470 -29.499 1.00 45.00 101 ASN A CA 1
ATOM 810 C C . ASN A 1 101 ? 1.330 -9.225 -28.342 1.00 45.00 101 ASN A C 1
ATOM 812 O O . ASN A 1 101 ? 1.122 -10.434 -28.421 1.00 45.00 101 ASN A O 1
ATOM 816 N N . GLU A 1 102 ? 1.075 -8.529 -27.242 1.00 56.44 102 GLU A N 1
ATOM 817 C CA . GLU A 1 102 ? 0.420 -9.114 -26.086 1.00 56.44 102 GLU A CA 1
ATOM 818 C C . GLU A 1 102 ? -1.086 -9.096 -26.320 1.00 56.44 102 GLU A C 1
ATOM 820 O O . GLU A 1 102 ? -1.722 -8.048 -26.377 1.00 56.44 102 GLU A O 1
ATOM 825 N N . GLU A 1 103 ? -1.657 -10.289 -26.464 1.00 57.75 103 GLU A N 1
ATOM 826 C CA . GLU A 1 103 ? -3.072 -10.510 -26.778 1.00 57.75 103 GLU A CA 1
ATOM 827 C C . GLU A 1 103 ? -4.029 -10.034 -25.661 1.00 57.75 103 GLU A C 1
ATOM 829 O O . GLU A 1 103 ? -5.239 -9.967 -25.866 1.00 57.75 103 GLU A O 1
ATOM 834 N N . ASN A 1 104 ? -3.504 -9.645 -24.491 1.00 62.91 104 ASN A N 1
ATOM 835 C CA . ASN A 1 104 ? -4.280 -9.176 -23.346 1.00 62.91 104 ASN A CA 1
ATOM 836 C C . ASN A 1 104 ? -3.962 -7.712 -23.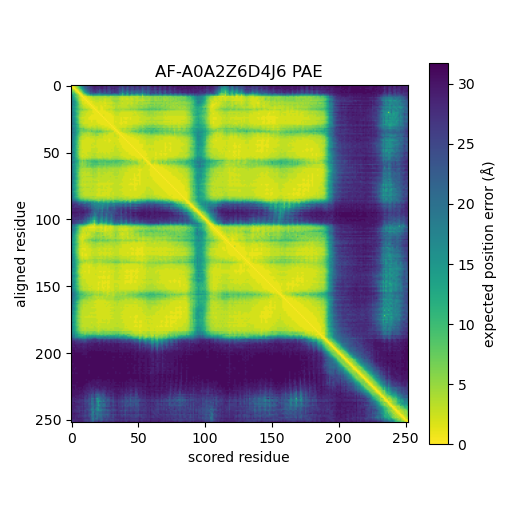008 1.00 62.91 104 ASN A C 1
ATOM 838 O O . ASN A 1 104 ? -3.005 -7.413 -22.298 1.00 62.91 104 ASN A O 1
ATOM 842 N N . LEU A 1 105 ? -4.844 -6.802 -23.438 1.00 82.88 105 LEU A N 1
ATOM 843 C CA . LEU A 1 105 ? -4.812 -5.364 -23.107 1.00 82.88 105 LEU A CA 1
ATOM 844 C C . LEU A 1 105 ? -4.836 -5.061 -21.599 1.00 82.88 105 LEU A C 1
ATOM 846 O O . LEU A 1 105 ? -4.505 -3.952 -21.177 1.00 82.88 105 LEU A O 1
ATOM 850 N N . TYR A 1 106 ? -5.247 -6.028 -20.782 1.00 85.75 106 TYR A N 1
ATOM 851 C CA . TYR A 1 106 ? -5.494 -5.842 -19.364 1.00 85.75 106 TYR A CA 1
ATOM 852 C C . TYR A 1 106 ? -4.822 -6.915 -18.522 1.00 85.75 106 TYR A C 1
ATOM 854 O O . TYR A 1 106 ? -4.728 -8.072 -18.928 1.00 85.75 106 TYR A O 1
ATOM 862 N N . VAL A 1 107 ? -4.480 -6.526 -17.301 1.00 88.38 107 VAL A N 1
ATOM 863 C CA . VAL A 1 107 ? -3.993 -7.403 -16.238 1.00 88.38 107 VAL A CA 1
ATOM 864 C C . VAL A 1 107 ? -4.911 -7.315 -15.029 1.00 88.38 107 VAL A C 1
ATOM 866 O O . VAL A 1 107 ? -5.641 -6.333 -14.845 1.00 88.38 107 VAL A O 1
ATOM 869 N N . GLU A 1 108 ? -4.897 -8.362 -14.218 1.00 90.38 108 GLU A N 1
ATOM 870 C CA . GLU A 1 108 ? -5.802 -8.515 -13.091 1.00 90.38 108 GLU A CA 1
ATOM 871 C C . GLU A 1 108 ? -5.068 -8.982 -11.846 1.00 90.38 108 GLU A C 1
ATOM 873 O O . GLU A 1 108 ? -4.237 -9.886 -11.894 1.00 90.38 108 GLU A O 1
ATOM 878 N N . LEU A 1 109 ? -5.448 -8.387 -10.719 1.00 89.44 109 LEU A N 1
ATOM 879 C CA . LEU A 1 109 ? -4.947 -8.773 -9.416 1.00 89.44 109 LEU A CA 1
ATOM 880 C C . LEU A 1 109 ? -5.702 -9.995 -8.882 1.00 89.44 109 LEU A C 1
ATOM 882 O O . LEU A 1 109 ? -6.933 -10.045 -8.934 1.00 89.44 109 LEU A O 1
ATOM 886 N N . SER A 1 110 ? -4.971 -10.954 -8.309 1.00 86.69 110 SER A N 1
ATOM 887 C CA . SER A 1 110 ? -5.589 -12.105 -7.643 1.00 86.69 110 SER A CA 1
ATOM 888 C C . SER A 1 110 ? -6.580 -11.671 -6.565 1.00 86.69 110 SER A C 1
ATOM 890 O O . SER A 1 110 ? -6.361 -10.705 -5.833 1.00 86.69 110 SER A O 1
ATOM 892 N N . LYS A 1 111 ? -7.657 -12.444 -6.429 1.00 87.94 111 LYS A N 1
ATOM 893 C CA . LYS A 1 111 ? -8.691 -12.213 -5.420 1.00 87.94 111 LYS A CA 1
ATOM 894 C C . LYS A 1 111 ? -8.114 -12.272 -4.009 1.00 87.94 111 LYS A C 1
ATOM 896 O O . LYS A 1 111 ? -7.444 -13.237 -3.642 1.00 87.94 111 LYS A O 1
ATOM 901 N N . VAL A 1 112 ? -8.456 -11.276 -3.201 1.00 88.31 112 VAL A N 1
ATOM 902 C CA . VAL A 1 112 ? -8.110 -11.220 -1.780 1.00 88.31 112 VAL A CA 1
ATOM 903 C C . VAL A 1 112 ? -9.329 -11.649 -0.973 1.00 88.31 112 VAL A C 1
ATOM 905 O O . VAL A 1 112 ? -10.370 -10.996 -1.033 1.00 88.31 112 VAL A O 1
ATOM 908 N N . ARG A 1 113 ? -9.194 -12.746 -0.223 1.00 88.50 113 ARG A N 1
ATOM 909 C CA . ARG A 1 113 ? -10.214 -13.268 0.698 1.00 88.50 113 ARG A CA 1
ATOM 910 C C . ARG A 1 113 ? -9.629 -13.446 2.079 1.00 88.50 113 ARG A C 1
ATOM 912 O O . ARG A 1 113 ? -8.544 -14.024 2.195 1.00 88.50 113 ARG A O 1
ATOM 919 N N . ARG A 1 114 ? -10.331 -12.977 3.107 1.00 91.00 114 ARG A N 1
ATOM 920 C CA . ARG A 1 114 ? -9.903 -13.118 4.500 1.00 91.00 114 ARG A CA 1
ATOM 921 C C . ARG A 1 114 ? -11.071 -13.396 5.426 1.00 91.00 114 ARG A C 1
ATOM 923 O O . ARG A 1 114 ? -12.207 -13.027 5.147 1.00 91.00 114 ARG A O 1
ATOM 930 N N . ALA A 1 115 ? -10.758 -14.044 6.540 1.00 88.81 115 ALA A N 1
ATOM 931 C CA . ALA A 1 115 ? -11.702 -14.232 7.623 1.00 88.81 115 ALA A CA 1
ATOM 932 C C . ALA A 1 115 ? -12.064 -12.870 8.224 1.00 88.81 115 ALA A C 1
ATOM 934 O O . ALA A 1 115 ? -11.170 -12.112 8.591 1.00 88.81 115 ALA A O 1
ATOM 935 N N . LYS A 1 116 ? -13.360 -12.559 8.321 1.00 87.25 116 LYS A N 1
ATOM 936 C CA . LYS A 1 116 ? -13.859 -11.246 8.767 1.00 87.25 116 LYS A CA 1
ATOM 937 C C . LYS A 1 116 ? -13.336 -10.806 10.144 1.00 87.25 116 LYS A C 1
ATOM 939 O O . LYS A 1 116 ? -13.209 -9.614 10.398 1.00 87.25 116 LYS A O 1
ATOM 944 N N . ASP A 1 117 ? -13.053 -11.755 11.028 1.00 86.56 117 ASP A N 1
ATOM 945 C CA . ASP A 1 117 ? -12.570 -11.525 12.389 1.00 86.56 117 ASP A CA 1
ATOM 946 C C . ASP A 1 117 ? -11.051 -11.307 12.487 1.00 86.56 117 ASP A C 1
ATOM 948 O O . ASP A 1 117 ? -10.569 -10.824 13.514 1.00 86.56 117 ASP A O 1
ATOM 952 N N . SER A 1 118 ? -10.287 -11.604 11.432 1.00 90.75 118 SER A N 1
ATOM 953 C CA . SER A 1 118 ? -8.852 -11.320 11.410 1.00 90.75 118 SER A CA 1
ATOM 954 C C . SER A 1 118 ? -8.583 -9.830 11.195 1.00 90.75 118 SER A C 1
ATOM 956 O O . SER A 1 118 ? -9.394 -9.116 10.613 1.00 90.75 118 SER A O 1
ATOM 958 N N . TRP A 1 119 ? -7.410 -9.347 11.612 1.00 89.50 119 TRP A N 1
ATOM 959 C CA . TRP A 1 119 ? -6.984 -7.966 11.344 1.00 89.50 119 TRP A CA 1
ATOM 960 C C . TRP A 1 119 ? -6.996 -7.632 9.849 1.00 89.50 119 TRP A C 1
ATOM 962 O O . TRP A 1 119 ? -7.441 -6.563 9.448 1.00 89.50 119 TRP A O 1
ATOM 972 N N . GLU A 1 120 ? -6.573 -8.574 9.009 1.00 90.75 120 GLU A N 1
ATOM 973 C CA . GLU A 1 120 ? -6.629 -8.421 7.555 1.00 90.75 120 GLU A CA 1
ATOM 974 C C . GLU A 1 120 ? -8.078 -8.377 7.044 1.00 90.75 120 GLU A C 1
ATOM 976 O O . GLU A 1 120 ? -8.394 -7.593 6.154 1.00 90.75 120 GLU A O 1
ATOM 981 N N . GLY A 1 121 ? -8.980 -9.173 7.628 1.00 91.31 121 GLY A N 1
ATOM 982 C CA . GLY A 1 121 ? -10.413 -9.109 7.343 1.00 91.31 121 GLY A CA 1
ATOM 983 C C . GLY A 1 121 ? -11.045 -7.783 7.757 1.00 91.31 121 GLY A C 1
ATOM 984 O O . GLY A 1 121 ? -11.871 -7.257 7.016 1.00 91.31 121 GLY A O 1
ATOM 985 N N . GLN A 1 122 ? -10.610 -7.203 8.878 1.00 92.62 122 GLN A N 1
ATOM 986 C CA . GLN A 1 122 ? -11.041 -5.875 9.323 1.00 92.62 122 GLN A CA 1
ATOM 987 C C . GLN A 1 122 ? -10.567 -4.776 8.368 1.00 92.62 122 GLN A C 1
ATOM 989 O O . GLN A 1 122 ? -11.340 -3.873 8.065 1.00 92.62 122 GLN A O 1
ATOM 994 N N . VAL A 1 123 ? -9.357 -4.888 7.806 1.00 94.62 123 VAL A N 1
ATOM 995 C CA . VAL A 1 123 ? -8.904 -3.990 6.729 1.00 94.62 123 VAL A CA 1
ATOM 996 C C . VAL A 1 123 ? -9.785 -4.130 5.495 1.00 94.62 123 VAL A C 1
ATOM 998 O O . VAL A 1 123 ? -10.243 -3.127 4.959 1.00 94.62 123 VAL A O 1
ATOM 1001 N N . VAL A 1 124 ? -10.073 -5.356 5.050 1.00 93.56 124 VAL A N 1
ATOM 1002 C CA . VAL A 1 124 ? -10.953 -5.563 3.889 1.00 93.56 124 VAL A CA 1
ATOM 1003 C C . VAL A 1 124 ? -12.357 -5.002 4.147 1.00 93.56 124 VAL A C 1
ATOM 1005 O O . VAL A 1 124 ? -12.912 -4.343 3.271 1.00 93.56 124 VAL A O 1
ATOM 1008 N N . GLN A 1 125 ? -12.913 -5.212 5.344 1.00 94.31 125 GLN A N 1
ATOM 1009 C CA . GLN A 1 125 ? -14.202 -4.646 5.758 1.00 94.31 125 GLN A CA 1
ATOM 1010 C C . GLN A 1 125 ? -14.161 -3.115 5.711 1.00 94.31 125 GLN A C 1
ATOM 1012 O O . GLN A 1 125 ? -15.028 -2.503 5.094 1.00 94.31 125 GLN A O 1
ATOM 1017 N N . TYR A 1 126 ? -13.124 -2.510 6.291 1.00 94.81 126 TYR A N 1
ATOM 1018 C CA . TYR A 1 126 ? -12.939 -1.063 6.300 1.00 94.81 126 TYR A CA 1
ATOM 1019 C C . TYR A 1 126 ? -12.855 -0.477 4.887 1.00 94.81 126 TYR A C 1
ATOM 1021 O O . TYR A 1 126 ? -13.491 0.531 4.605 1.00 94.81 126 TYR A O 1
ATOM 1029 N N . LEU A 1 127 ? -12.135 -1.126 3.968 1.00 95.31 127 LEU A N 1
ATOM 1030 C CA . LEU A 1 127 ? -12.038 -0.675 2.576 1.00 95.31 127 LEU A CA 1
ATOM 1031 C C . LEU A 1 127 ? -13.377 -0.740 1.832 1.00 95.31 127 LEU A C 1
ATOM 1033 O O . LEU A 1 127 ? -13.634 0.086 0.959 1.00 95.31 127 LEU A O 1
ATOM 1037 N N . LEU A 1 128 ? -14.224 -1.719 2.155 1.00 94.19 128 LEU A N 1
ATOM 1038 C CA . LEU A 1 128 ? -15.559 -1.860 1.568 1.00 94.19 128 LEU A CA 1
ATOM 1039 C C . LEU A 1 128 ? -16.559 -0.834 2.119 1.00 94.19 128 LEU A C 1
ATOM 1041 O O . LEU A 1 128 ? -17.495 -0.463 1.414 1.00 94.19 128 LEU A O 1
ATOM 1045 N N . GLU A 1 129 ? -16.354 -0.379 3.353 1.00 94.50 129 GLU A N 1
ATOM 1046 C CA . GLU A 1 129 ? -17.243 0.528 4.093 1.00 94.50 129 GLU A CA 1
ATOM 1047 C C . GLU A 1 129 ? -16.560 1.878 4.386 1.00 94.50 129 GLU A C 1
ATOM 1049 O O . GLU A 1 129 ? -16.878 2.560 5.360 1.00 94.50 129 GLU A O 1
ATOM 1054 N N . HIS A 1 130 ? -15.594 2.259 3.548 1.00 94.69 130 HIS A N 1
ATOM 1055 C CA . HIS A 1 130 ? -14.707 3.383 3.820 1.00 94.69 130 HIS A CA 1
ATOM 1056 C C . HIS A 1 130 ? -15.480 4.713 3.899 1.00 94.69 130 HIS A C 1
ATOM 1058 O O . HIS A 1 130 ? -16.291 5.005 3.012 1.00 94.69 130 HIS A O 1
ATOM 1064 N N . PRO A 1 131 ? -15.194 5.590 4.883 1.00 91.38 131 PRO A N 1
ATOM 1065 C CA . PRO A 1 131 ? -15.977 6.807 5.133 1.00 91.38 131 PRO A CA 1
ATOM 1066 C C . PRO A 1 131 ? -15.983 7.812 3.971 1.00 91.38 131 PRO A C 1
ATOM 1068 O O . PRO A 1 131 ? -16.897 8.623 3.853 1.00 91.38 131 PRO A O 1
ATOM 1071 N N . SER A 1 132 ? -14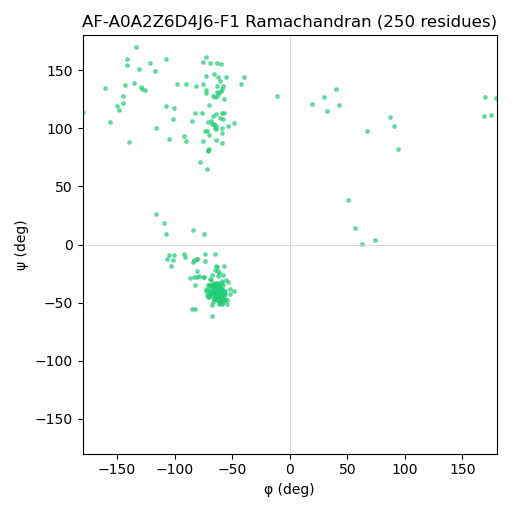.982 7.760 3.087 1.00 91.06 132 SER A N 1
ATOM 1072 C CA . SER A 1 132 ? -14.931 8.603 1.882 1.00 91.06 132 SER A CA 1
ATOM 1073 C C . SER A 1 132 ? -15.907 8.179 0.777 1.00 91.06 132 SER A C 1
ATOM 1075 O O . SER A 1 132 ? -16.017 8.886 -0.222 1.00 91.06 132 SER A O 1
ATOM 1077 N N . ASN A 1 133 ? -16.583 7.030 0.915 1.00 90.31 133 ASN A N 1
ATOM 1078 C CA . ASN A 1 133 ? -17.421 6.403 -0.115 1.00 90.31 133 ASN A CA 1
ATOM 1079 C C . ASN A 1 133 ? -16.695 6.118 -1.446 1.00 90.31 133 ASN A C 1
ATOM 1081 O O . ASN A 1 133 ? -17.338 5.844 -2.462 1.00 90.31 133 ASN A O 1
ATOM 1085 N N . LYS A 1 134 ? -15.356 6.172 -1.464 1.00 92.62 134 LYS A N 1
ATOM 1086 C CA . LYS A 1 134 ? -14.565 5.761 -2.627 1.00 92.62 134 LYS A CA 1
ATOM 1087 C C . LYS A 1 134 ? -14.722 4.252 -2.860 1.00 92.62 134 LYS A C 1
ATOM 1089 O O . LYS A 1 134 ? -14.822 3.498 -1.891 1.00 92.62 134 LYS A O 1
ATOM 1094 N N . PRO A 1 135 ? -14.685 3.780 -4.119 1.00 93.81 135 PRO A N 1
ATOM 1095 C CA . PRO A 1 135 ? -14.688 2.350 -4.395 1.00 93.81 135 PRO A CA 1
ATOM 1096 C C . PRO A 1 135 ? -13.498 1.658 -3.723 1.00 93.81 135 PRO A C 1
ATOM 1098 O O . PRO A 1 135 ? -12.363 2.124 -3.834 1.00 93.81 135 PRO A O 1
ATOM 1101 N N . ALA A 1 136 ? -13.736 0.498 -3.104 1.00 93.19 136 ALA A N 1
ATOM 1102 C CA . ALA A 1 136 ? -12.682 -0.297 -2.467 1.00 93.19 136 ALA A CA 1
ATOM 1103 C C . ALA A 1 136 ? -11.511 -0.599 -3.417 1.00 93.19 136 ALA A C 1
ATOM 1105 O O . ALA A 1 136 ? -10.361 -0.655 -2.993 1.00 93.19 136 ALA A O 1
ATOM 1106 N N . THR A 1 137 ? -11.785 -0.749 -4.717 1.00 93.00 137 THR A N 1
ATOM 1107 C CA . THR A 1 137 ? -10.754 -0.951 -5.743 1.00 93.00 137 THR A CA 1
ATOM 1108 C C . THR A 1 137 ? -9.781 0.221 -5.834 1.00 93.00 137 THR A C 1
ATOM 1110 O O . THR A 1 137 ? -8.582 -0.012 -5.962 1.00 93.00 137 THR A O 1
ATOM 1113 N N . GLU A 1 138 ? -10.264 1.460 -5.721 1.00 93.88 138 GLU A N 1
ATOM 1114 C CA . GLU A 1 138 ? -9.403 2.647 -5.754 1.00 93.88 138 GLU A CA 1
ATOM 1115 C C . GLU A 1 138 ? -8.591 2.771 -4.470 1.00 93.88 138 GLU A C 1
ATOM 1117 O O . GLU A 1 138 ? -7.399 3.038 -4.533 1.00 93.88 138 GLU A O 1
ATOM 1122 N N . LEU A 1 139 ? -9.183 2.475 -3.312 1.00 95.31 139 LEU A N 1
ATOM 1123 C CA . LEU A 1 139 ? -8.466 2.504 -2.031 1.00 95.31 139 LEU A CA 1
ATOM 1124 C C . LEU A 1 139 ? -7.352 1.446 -1.961 1.00 95.31 139 LEU A C 1
ATOM 1126 O O . LEU A 1 139 ? -6.275 1.687 -1.409 1.00 95.31 139 LEU A O 1
ATOM 1130 N N . VAL A 1 140 ? -7.574 0.273 -2.561 1.00 95.62 140 VAL A N 1
ATOM 1131 C CA . VAL A 1 140 ? -6.521 -0.740 -2.723 1.00 95.62 140 VAL A CA 1
ATOM 1132 C C . VAL A 1 140 ? -5.411 -0.202 -3.623 1.00 95.62 140 VAL A C 1
ATOM 1134 O O . VAL A 1 140 ? -4.238 -0.332 -3.279 1.00 95.62 140 VAL A O 1
ATOM 1137 N N . LEU A 1 141 ? -5.753 0.437 -4.745 1.00 95.06 141 LEU A N 1
ATOM 1138 C CA . LEU A 1 141 ? -4.773 1.031 -5.658 1.00 95.06 141 LEU A CA 1
ATOM 1139 C C . LEU A 1 141 ? -3.999 2.194 -5.033 1.00 95.06 141 LEU A C 1
ATOM 1141 O O . LEU A 1 141 ? -2.796 2.307 -5.279 1.00 95.06 141 LEU A O 1
ATOM 1145 N N . GLU A 1 142 ? -4.642 3.001 -4.191 1.00 95.31 142 GLU A N 1
ATOM 1146 C CA . GLU A 1 142 ? -4.009 4.063 -3.405 1.00 95.31 142 GLU A CA 1
ATOM 1147 C C . GLU A 1 142 ? -2.915 3.517 -2.478 1.00 95.31 142 GLU A C 1
ATOM 1149 O O . GLU A 1 142 ? -1.906 4.193 -2.285 1.00 95.31 142 GLU A O 1
ATOM 1154 N N . ALA A 1 143 ? -3.060 2.284 -1.983 1.00 95.94 143 ALA A N 1
ATOM 1155 C CA . ALA A 1 143 ? -2.036 1.609 -1.191 1.00 95.94 143 ALA A CA 1
ATOM 1156 C C . ALA A 1 143 ? -0.992 0.889 -2.058 1.00 95.94 143 ALA A C 1
ATOM 1158 O O . ALA A 1 143 ? 0.204 1.148 -1.925 1.00 95.94 143 ALA A O 1
ATOM 1159 N N . ILE A 1 144 ? -1.407 -0.009 -2.963 1.00 96.44 144 ILE A N 1
ATOM 1160 C CA . ILE A 1 144 ? -0.455 -0.878 -3.676 1.00 96.44 144 ILE A CA 1
ATOM 1161 C C . ILE A 1 144 ? 0.416 -0.112 -4.673 1.00 96.44 144 ILE A C 1
ATOM 1163 O O . ILE A 1 144 ? 1.554 -0.509 -4.913 1.00 96.44 144 ILE A O 1
ATOM 1167 N N . THR A 1 145 ? -0.089 0.983 -5.249 1.00 95.25 145 THR A N 1
ATOM 1168 C CA . THR A 1 145 ? 0.639 1.737 -6.278 1.00 95.25 145 THR A CA 1
ATOM 1169 C C . THR A 1 145 ? 1.881 2.418 -5.709 1.00 95.25 145 THR A C 1
ATOM 1171 O O . THR A 1 145 ? 2.974 2.071 -6.147 1.00 95.25 145 THR A O 1
ATOM 1174 N N . PRO A 1 146 ? 1.794 3.344 -4.733 1.00 94.94 146 PRO A N 1
ATOM 1175 C CA . PRO A 1 146 ? 2.997 3.954 -4.167 1.00 94.94 146 PRO A CA 1
ATOM 1176 C C . PRO A 1 146 ? 3.899 2.926 -3.479 1.00 94.94 146 PRO A C 1
ATOM 1178 O O . PRO A 1 146 ? 5.110 3.114 -3.450 1.00 94.94 146 PRO A O 1
ATOM 1181 N N . TYR A 1 147 ? 3.336 1.823 -2.976 1.00 96.81 147 TYR A N 1
ATOM 1182 C CA . TYR A 1 147 ? 4.130 0.762 -2.372 1.00 96.81 147 TYR A CA 1
ATOM 1183 C C . TYR A 1 147 ? 4.990 0.050 -3.429 1.00 96.81 147 TYR A C 1
ATOM 1185 O O . TYR A 1 147 ? 6.200 -0.018 -3.274 1.00 96.81 147 TYR A O 1
ATOM 1193 N N . TRP A 1 148 ? 4.431 -0.428 -4.541 1.00 96.38 148 TRP A N 1
ATOM 1194 C CA . TRP A 1 148 ? 5.150 -1.341 -5.448 1.00 96.38 148 TRP A CA 1
ATOM 1195 C C . TRP A 1 148 ? 5.624 -0.733 -6.774 1.00 96.38 148 TRP A C 1
ATOM 1197 O O . TRP A 1 148 ? 6.434 -1.349 -7.466 1.00 96.38 148 TRP A O 1
ATOM 1207 N N . LEU A 1 149 ? 5.165 0.466 -7.150 1.00 95.31 149 LEU A N 1
ATOM 1208 C CA . LEU A 1 149 ? 5.399 1.028 -8.488 1.00 95.31 149 LEU A CA 1
ATOM 1209 C C . LEU A 1 149 ? 6.876 1.171 -8.853 1.00 95.31 149 LEU A C 1
ATOM 1211 O O . LEU A 1 149 ? 7.247 0.897 -9.990 1.00 95.31 149 LEU A O 1
ATOM 1215 N N . VAL A 1 150 ? 7.719 1.601 -7.917 1.00 93.75 150 VAL A N 1
ATOM 1216 C CA . VAL A 1 150 ? 9.140 1.840 -8.208 1.00 93.75 150 VAL A CA 1
ATOM 1217 C C . VAL A 1 150 ? 9.832 0.539 -8.611 1.00 93.75 150 VAL A C 1
ATOM 1219 O O . VAL A 1 150 ? 10.530 0.506 -9.619 1.00 93.75 150 VAL A O 1
ATOM 1222 N N . GLU A 1 151 ? 9.588 -0.541 -7.872 1.00 92.75 151 GLU A N 1
ATOM 1223 C CA . GLU A 1 151 ? 10.130 -1.868 -8.179 1.00 92.75 151 GLU A CA 1
ATOM 1224 C C . GLU A 1 151 ? 9.551 -2.423 -9.480 1.00 92.75 151 GLU A C 1
ATOM 1226 O O . GLU A 1 151 ? 10.308 -2.871 -10.337 1.00 92.75 151 GLU A O 1
ATOM 1231 N N . ALA A 1 152 ? 8.237 -2.286 -9.685 1.00 91.88 152 ALA A N 1
ATOM 1232 C CA . ALA A 1 152 ? 7.586 -2.704 -10.923 1.00 91.88 152 ALA A CA 1
ATOM 1233 C C . ALA A 1 152 ? 8.188 -2.011 -12.158 1.00 91.88 152 ALA A C 1
ATOM 1235 O O . ALA A 1 152 ? 8.377 -2.635 -13.201 1.00 91.88 152 ALA A O 1
ATOM 1236 N N . LEU A 1 153 ? 8.515 -0.719 -12.058 1.00 90.50 153 LEU A N 1
ATOM 1237 C CA . LEU A 1 153 ? 9.152 0.018 -13.148 1.00 90.50 153 LEU A CA 1
ATOM 1238 C C . LEU A 1 153 ? 10.603 -0.414 -13.389 1.00 90.50 153 LEU A C 1
ATOM 1240 O O . LEU A 1 153 ? 11.026 -0.427 -14.545 1.00 90.50 153 LEU A O 1
ATOM 1244 N N . LEU A 1 154 ? 11.353 -0.772 -12.344 1.00 87.12 154 LEU A N 1
ATOM 1245 C CA . LEU A 1 154 ? 12.708 -1.309 -12.504 1.00 87.12 154 LEU A CA 1
ATOM 1246 C C . LEU A 1 154 ? 12.700 -2.661 -13.212 1.00 87.12 154 LEU A C 1
ATOM 1248 O O . LEU A 1 154 ? 13.465 -2.850 -14.154 1.00 87.12 154 LEU A O 1
ATOM 1252 N N . ASP A 1 155 ? 11.816 -3.562 -12.790 1.00 86.00 155 ASP A N 1
ATOM 1253 C CA . ASP A 1 155 ? 11.695 -4.906 -13.359 1.00 86.00 155 ASP A CA 1
ATOM 1254 C C . ASP A 1 155 ? 11.287 -4.862 -14.844 1.00 86.00 155 ASP A C 1
ATOM 1256 O O . ASP A 1 155 ? 11.777 -5.620 -15.677 1.00 86.00 155 ASP A O 1
ATOM 1260 N N . ASN A 1 156 ? 10.486 -3.858 -15.215 1.00 82.44 156 ASN A N 1
ATOM 1261 C CA . ASN A 1 156 ? 10.086 -3.590 -16.598 1.00 82.44 156 ASN A CA 1
ATOM 1262 C C . ASN A 1 156 ? 11.100 -2.756 -17.410 1.00 82.44 156 ASN A C 1
ATOM 1264 O O . ASN A 1 156 ? 10.751 -2.252 -18.481 1.00 82.44 156 ASN A O 1
ATOM 1268 N N . ASN A 1 157 ? 12.331 -2.558 -16.922 1.00 82.50 157 ASN A N 1
ATOM 1269 C CA . ASN A 1 157 ? 13.368 -1.751 -17.583 1.00 82.50 157 ASN A CA 1
ATOM 1270 C C . ASN A 1 157 ? 12.882 -0.347 -18.002 1.00 82.50 157 ASN A C 1
ATOM 1272 O O . ASN A 1 157 ? 13.217 0.163 -19.079 1.00 82.50 157 ASN A O 1
ATOM 1276 N N . ALA A 1 158 ? 12.054 0.291 -17.168 1.00 83.38 158 ALA A N 1
ATOM 1277 C CA . ALA A 1 158 ? 11.532 1.619 -17.455 1.00 83.38 158 ALA A CA 1
ATOM 1278 C C . ALA A 1 158 ? 12.656 2.665 -17.521 1.00 83.38 158 ALA A C 1
ATOM 1280 O O . ALA A 1 158 ? 13.721 2.538 -16.913 1.00 83.38 158 ALA A O 1
ATOM 1281 N N . ARG A 1 159 ? 12.396 3.763 -18.241 1.00 85.12 159 ARG A N 1
ATOM 1282 C CA . ARG A 1 159 ? 13.355 4.872 -18.333 1.00 85.12 159 ARG A CA 1
ATOM 1283 C C . ARG A 1 159 ? 13.623 5.449 -16.946 1.00 85.12 159 ARG A C 1
ATOM 1285 O O . ARG A 1 159 ? 12.687 5.684 -16.184 1.00 85.12 159 ARG A O 1
ATOM 1292 N N . TYR A 1 160 ? 14.880 5.799 -16.674 1.00 83.62 160 TYR A N 1
ATOM 1293 C CA . TYR A 1 160 ? 15.294 6.374 -15.390 1.00 83.62 160 TYR A CA 1
ATOM 1294 C C . TYR A 1 160 ? 14.440 7.581 -14.961 1.00 83.62 160 TYR A C 1
ATOM 1296 O O . TYR A 1 160 ? 14.067 7.699 -13.799 1.00 83.62 160 TYR A O 1
ATOM 1304 N N . SER A 1 161 ? 14.042 8.443 -15.903 1.00 85.62 161 SER A N 1
ATOM 1305 C CA . SER A 1 161 ? 13.157 9.582 -15.617 1.00 85.62 161 SER A CA 1
ATOM 1306 C C . SER A 1 161 ? 11.780 9.170 -15.084 1.00 85.62 161 SER A C 1
ATOM 1308 O O . SER A 1 161 ? 11.242 9.840 -14.204 1.00 85.62 161 SER A O 1
ATOM 1310 N N . GLN A 1 162 ? 11.217 8.059 -15.571 1.00 88.69 162 GLN A N 1
ATOM 1311 C CA . GLN A 1 162 ? 9.953 7.519 -15.066 1.00 88.69 162 GLN A CA 1
ATOM 1312 C C . GLN A 1 162 ? 10.123 6.945 -13.662 1.00 88.69 162 GLN A C 1
ATOM 1314 O O . GLN A 1 162 ? 9.271 7.188 -12.813 1.00 88.69 162 GLN A O 1
ATOM 1319 N N . VAL A 1 163 ? 11.238 6.253 -13.407 1.00 90.00 163 VAL A N 1
ATOM 1320 C CA . VAL A 1 163 ? 11.573 5.733 -12.074 1.00 90.00 163 VAL A CA 1
ATOM 1321 C C . VAL A 1 163 ? 11.690 6.883 -11.075 1.00 90.00 163 VAL A C 1
ATOM 1323 O O . VAL A 1 163 ? 11.062 6.834 -10.02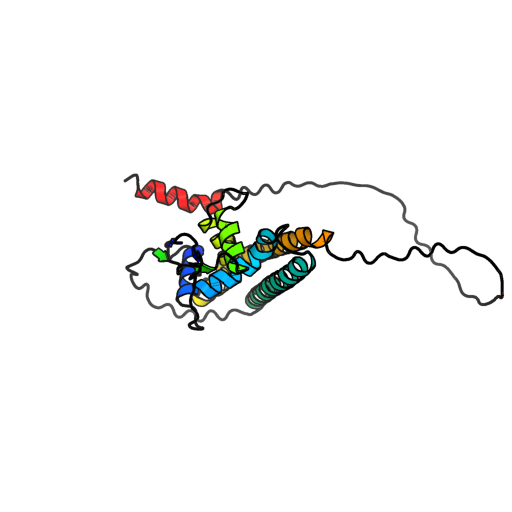8 1.00 90.00 163 VAL A O 1
ATOM 1326 N N . ILE A 1 164 ? 12.393 7.970 -11.413 1.00 89.81 164 ILE A N 1
ATOM 1327 C CA . ILE A 1 164 ? 12.507 9.143 -10.532 1.00 89.81 164 ILE A CA 1
ATOM 1328 C C . ILE A 1 164 ? 11.147 9.793 -10.258 1.00 89.81 164 ILE A C 1
ATOM 1330 O O . ILE A 1 164 ? 10.857 10.115 -9.104 1.00 89.81 164 ILE A O 1
ATOM 1334 N N . LYS A 1 165 ? 10.302 9.965 -11.285 1.00 90.44 165 LYS A N 1
ATOM 1335 C CA . LYS A 1 165 ? 8.949 10.517 -11.110 1.00 90.44 165 LYS A CA 1
ATOM 1336 C C . LYS A 1 165 ? 8.113 9.636 -10.177 1.00 90.44 165 LYS A C 1
ATOM 1338 O O . LYS A 1 165 ? 7.526 10.142 -9.224 1.00 90.44 165 LYS A O 1
ATOM 1343 N N . ALA A 1 166 ? 8.105 8.327 -10.421 1.00 92.62 166 ALA A N 1
ATOM 1344 C CA . ALA A 1 166 ? 7.391 7.361 -9.594 1.00 92.62 166 ALA A CA 1
ATOM 1345 C C . ALA A 1 166 ? 7.910 7.341 -8.153 1.00 92.62 166 ALA A C 1
ATOM 1347 O O . ALA A 1 166 ? 7.111 7.304 -7.223 1.00 92.62 166 ALA A O 1
ATOM 1348 N N . SER A 1 167 ? 9.227 7.425 -7.957 1.00 93.50 167 SER A N 1
ATOM 1349 C CA . SER A 1 167 ? 9.827 7.443 -6.627 1.00 93.50 167 SER A CA 1
ATOM 1350 C C . SER A 1 167 ? 9.448 8.681 -5.823 1.00 93.50 167 SER A C 1
ATOM 1352 O O . SER A 1 167 ? 9.151 8.547 -4.641 1.00 93.50 167 SER A O 1
ATOM 1354 N N . ARG A 1 168 ? 9.423 9.873 -6.436 1.00 93.06 168 ARG A N 1
ATOM 1355 C CA . ARG A 1 168 ? 8.983 11.103 -5.750 1.00 93.06 168 ARG A CA 1
ATOM 1356 C C . ARG A 1 168 ? 7.536 10.983 -5.279 1.00 93.06 168 ARG A C 1
ATOM 1358 O O . ARG A 1 168 ? 7.272 11.160 -4.096 1.00 93.06 168 ARG A O 1
ATOM 1365 N N . MET A 1 169 ? 6.647 10.571 -6.183 1.00 94.44 169 MET A N 1
ATOM 1366 C CA . MET A 1 169 ? 5.233 10.342 -5.878 1.00 94.44 169 MET A CA 1
ATOM 1367 C C . MET A 1 169 ? 5.050 9.284 -4.777 1.00 94.44 169 MET A C 1
ATOM 1369 O O . MET A 1 169 ? 4.247 9.458 -3.864 1.00 94.44 169 MET A O 1
ATOM 1373 N N . ALA A 1 170 ? 5.781 8.171 -4.858 1.00 95.19 170 ALA A N 1
ATOM 1374 C CA . ALA A 1 170 ? 5.704 7.106 -3.867 1.00 95.19 170 ALA A CA 1
ATOM 1375 C C . ALA A 1 170 ? 6.164 7.586 -2.485 1.00 95.19 170 ALA A C 1
ATOM 1377 O O . ALA A 1 170 ? 5.481 7.326 -1.498 1.00 95.19 170 ALA A O 1
ATOM 1378 N N . ILE A 1 171 ? 7.280 8.320 -2.419 1.00 95.88 171 ILE A N 1
ATOM 1379 C CA . ILE A 1 171 ? 7.791 8.886 -1.166 1.00 95.88 171 ILE A CA 1
ATOM 1380 C C . ILE A 1 171 ? 6.751 9.804 -0.532 1.00 95.88 171 ILE A C 1
ATOM 1382 O O . ILE A 1 171 ? 6.390 9.599 0.623 1.00 95.88 171 ILE A O 1
ATOM 1386 N N . GLU A 1 172 ? 6.222 10.754 -1.299 1.00 96.06 172 GLU A N 1
ATOM 1387 C CA . GLU A 1 172 ? 5.233 11.714 -0.815 1.00 96.06 172 GLU A CA 1
ATOM 1388 C C . GLU A 1 172 ? 3.987 11.020 -0.245 1.00 96.06 172 GLU A C 1
ATOM 1390 O O . GLU A 1 172 ? 3.579 11.292 0.886 1.00 96.06 172 GLU A O 1
ATOM 1395 N N . LYS A 1 173 ? 3.420 10.053 -0.981 1.00 96.12 173 LYS A N 1
ATOM 1396 C CA . LYS A 1 173 ? 2.220 9.322 -0.543 1.00 96.12 173 LYS A CA 1
ATOM 1397 C C . LYS A 1 173 ? 2.455 8.468 0.700 1.00 96.12 173 LYS A C 1
ATOM 1399 O O . LYS A 1 173 ? 1.573 8.386 1.556 1.00 96.12 173 LYS A O 1
ATOM 1404 N N . LEU A 1 174 ? 3.606 7.805 0.799 1.00 97.00 174 LEU A N 1
ATOM 1405 C CA . LEU A 1 174 ? 3.930 6.963 1.953 1.00 97.00 174 LEU A CA 1
ATOM 1406 C C . LEU A 1 174 ? 4.248 7.818 3.192 1.00 97.00 174 LEU A C 1
ATOM 1408 O O . LEU A 1 174 ? 3.797 7.486 4.286 1.00 97.00 174 LEU A O 1
ATOM 1412 N N . GLU A 1 175 ? 4.936 8.952 3.033 1.00 96.69 175 GLU A N 1
ATOM 1413 C CA . GLU A 1 175 ? 5.182 9.910 4.121 1.00 96.69 175 GLU A CA 1
ATOM 1414 C C . GLU A 1 175 ? 3.891 10.582 4.607 1.00 96.69 175 GLU A C 1
ATOM 1416 O O . GLU A 1 175 ? 3.687 10.734 5.814 1.00 96.69 175 GLU A O 1
ATOM 1421 N N . ALA A 1 176 ? 2.987 10.948 3.695 1.00 95.56 176 ALA A N 1
ATOM 1422 C CA . ALA A 1 176 ? 1.664 11.453 4.055 1.00 95.56 176 ALA A CA 1
ATOM 1423 C C . ALA A 1 176 ? 0.870 10.417 4.867 1.00 95.56 176 ALA A C 1
ATOM 1425 O O . ALA A 1 176 ? 0.198 10.767 5.845 1.00 95.56 176 ALA A O 1
ATOM 1426 N N . LYS A 1 177 ? 0.990 9.130 4.512 1.00 96.94 177 LYS A N 1
ATOM 1427 C CA . LYS A 1 177 ? 0.326 8.064 5.261 1.00 96.94 177 LYS A CA 1
ATOM 1428 C C . LYS A 1 177 ? 0.932 7.847 6.644 1.00 96.94 177 LYS A C 1
ATOM 1430 O O . LYS A 1 177 ? 0.176 7.764 7.608 1.00 96.94 177 LYS A O 1
ATOM 1435 N N . LEU A 1 178 ? 2.260 7.858 6.768 1.00 96.00 178 LEU A N 1
ATOM 1436 C CA . LEU A 1 178 ? 2.945 7.823 8.067 1.00 96.00 178 LEU A CA 1
ATOM 1437 C C . LEU A 1 178 ? 2.469 8.952 8.989 1.00 96.00 178 LEU A C 1
ATOM 1439 O O . LEU A 1 178 ? 2.048 8.690 10.111 1.00 96.00 178 LEU A O 1
ATOM 1443 N N . LYS A 1 179 ? 2.401 10.190 8.481 1.00 95.69 179 LYS A N 1
ATOM 1444 C CA . LYS A 1 179 ? 1.870 11.334 9.244 1.00 95.69 179 LYS A CA 1
ATOM 1445 C C . LYS A 1 179 ? 0.424 11.122 9.700 1.00 95.69 179 LYS A C 1
ATOM 1447 O O . LYS A 1 179 ? 0.030 11.638 10.742 1.00 95.69 179 LYS A O 1
ATOM 1452 N N . THR A 1 180 ? -0.382 10.416 8.911 1.00 95.19 180 THR A N 1
ATOM 1453 C CA . THR A 1 180 ? -1.773 10.101 9.268 1.00 95.19 180 THR A CA 1
ATOM 1454 C C . THR A 1 180 ? -1.823 9.084 10.407 1.00 95.19 180 THR A C 1
ATOM 1456 O O . THR A 1 180 ? -2.516 9.318 11.394 1.00 95.19 180 THR A O 1
ATOM 1459 N N . ILE A 1 181 ? -1.015 8.023 10.327 1.00 94.38 181 ILE A N 1
ATOM 1460 C CA . ILE A 1 181 ? -0.856 7.037 11.405 1.00 94.38 181 ILE A CA 1
ATOM 1461 C C . ILE A 1 181 ? -0.390 7.722 12.696 1.00 94.38 181 ILE A C 1
ATOM 1463 O O . ILE A 1 181 ? -0.993 7.520 13.749 1.00 94.38 181 ILE A O 1
ATOM 1467 N N . ASP A 1 182 ? 0.619 8.592 12.620 1.00 92.81 182 ASP A N 1
ATOM 1468 C CA . ASP A 1 182 ? 1.133 9.316 13.786 1.00 92.81 182 ASP A CA 1
ATOM 1469 C C . ASP A 1 182 ? 0.054 10.179 14.451 1.00 92.81 182 ASP A C 1
ATOM 1471 O O . ASP A 1 182 ? -0.052 10.202 15.678 1.00 92.81 182 ASP A O 1
ATOM 1475 N N . LYS A 1 183 ? -0.788 10.855 13.658 1.00 93.81 183 LYS A N 1
ATOM 1476 C CA . LYS A 1 183 ? -1.912 11.653 14.174 1.00 93.81 183 LYS A CA 1
ATOM 1477 C C . LYS A 1 183 ? -2.945 10.800 14.904 1.00 93.81 183 LYS A C 1
ATOM 1479 O O . LYS A 1 183 ? -3.426 11.230 15.950 1.00 93.81 183 LYS A O 1
ATOM 1484 N N . ILE A 1 184 ? -3.265 9.618 14.377 1.00 91.62 184 ILE A N 1
ATOM 1485 C CA . ILE A 1 184 ? -4.215 8.688 15.006 1.00 91.62 184 ILE A CA 1
ATOM 1486 C C . ILE A 1 184 ? -3.655 8.176 16.335 1.00 91.62 184 ILE A C 1
ATOM 1488 O O . ILE A 1 184 ? -4.382 8.049 17.313 1.00 91.62 184 ILE A O 1
ATOM 1492 N N . VAL A 1 185 ? -2.350 7.908 16.405 1.00 90.62 185 VAL A N 1
ATOM 1493 C CA . VAL A 1 185 ? -1.728 7.262 17.572 1.00 90.62 185 VAL A CA 1
ATOM 1494 C C . VAL A 1 185 ? -1.316 8.252 18.657 1.00 90.62 185 VAL A C 1
ATOM 1496 O O . VAL A 1 185 ? -1.304 7.890 19.835 1.00 90.62 185 VAL A O 1
ATOM 1499 N N . ALA A 1 186 ? -0.997 9.497 18.291 1.00 88.94 186 ALA A N 1
ATOM 1500 C CA . ALA A 1 186 ? -0.509 10.530 19.205 1.00 88.94 186 ALA A CA 1
ATOM 1501 C C . ALA A 1 186 ? -1.330 10.690 20.504 1.00 88.94 186 ALA A C 1
ATOM 1503 O O . ALA A 1 186 ? -0.706 10.819 21.560 1.00 88.94 186 ALA A O 1
ATOM 1504 N N . PRO A 1 187 ? -2.678 10.626 20.498 1.00 87.56 187 PRO A N 1
ATOM 1505 C CA . PRO A 1 187 ? -3.481 10.724 21.721 1.00 87.56 187 PRO A CA 1
ATOM 1506 C C . PRO A 1 187 ? -3.277 9.569 22.712 1.00 87.56 187 PRO A C 1
ATOM 1508 O O . PRO A 1 187 ? -3.580 9.718 23.894 1.00 87.56 187 PRO A O 1
ATOM 1511 N N . TYR A 1 188 ? -2.791 8.418 22.243 1.00 81.38 188 TYR A N 1
ATOM 1512 C CA . TYR A 1 188 ? -2.662 7.189 23.029 1.00 81.38 188 TYR A CA 1
ATOM 1513 C C . TYR A 1 188 ? -1.238 6.944 23.532 1.00 81.38 188 TYR A C 1
ATOM 1515 O O . TYR A 1 188 ? -1.012 6.041 24.341 1.00 81.38 188 TYR A O 1
ATOM 1523 N N . LEU A 1 189 ? -0.261 7.727 23.068 1.00 78.50 189 LEU A N 1
ATOM 1524 C CA . LEU A 1 189 ? 1.094 7.645 23.590 1.00 78.50 189 LEU A CA 1
ATOM 1525 C C . LEU A 1 189 ? 1.126 8.259 24.994 1.00 78.50 189 LEU A C 1
ATOM 1527 O O . LEU A 1 189 ? 0.597 9.356 25.190 1.00 78.50 189 LEU A O 1
ATOM 1531 N N . PRO A 1 190 ? 1.752 7.589 25.980 1.00 69.12 190 PRO A N 1
ATOM 1532 C CA . PRO A 1 190 ? 1.929 8.181 27.292 1.00 69.12 190 PRO A CA 1
ATOM 1533 C C . PRO A 1 190 ? 2.712 9.477 27.113 1.00 69.12 190 PRO A C 1
ATOM 1535 O O . PRO A 1 190 ? 3.883 9.459 26.728 1.00 69.12 190 PRO A O 1
ATOM 1538 N N . GLN A 1 191 ? 2.059 10.609 27.382 1.00 54.84 191 GLN A N 1
ATOM 1539 C CA . GLN A 1 191 ? 2.771 11.860 27.564 1.00 54.84 191 GLN A CA 1
ATOM 1540 C C . GLN A 1 191 ? 3.749 11.596 28.701 1.00 54.84 191 GLN A C 1
ATOM 1542 O O . GLN A 1 191 ? 3.338 11.336 29.831 1.00 54.84 191 GLN A O 1
ATOM 1547 N N . THR A 1 192 ? 5.048 11.597 28.413 1.00 46.41 192 THR A N 1
ATOM 1548 C CA . THR A 1 192 ? 6.048 11.714 29.467 1.00 46.41 192 THR A CA 1
ATOM 1549 C C . THR A 1 192 ? 5.763 13.030 30.165 1.00 46.41 192 THR A C 1
ATOM 1551 O O . THR A 1 192 ? 6.158 14.092 29.681 1.00 46.41 192 THR A O 1
ATOM 1554 N N . THR A 1 193 ? 5.018 12.961 31.266 1.00 42.78 193 THR A N 1
ATOM 1555 C CA . THR A 1 193 ? 4.804 14.056 32.195 1.00 42.78 193 THR A CA 1
ATOM 1556 C C . THR A 1 193 ? 6.190 14.541 32.584 1.00 42.78 193 THR A C 1
ATOM 1558 O O . THR A 1 193 ? 6.893 13.894 33.360 1.00 42.78 193 THR A O 1
ATOM 1561 N N . ARG A 1 194 ? 6.632 15.657 31.995 1.00 40.88 194 ARG A N 1
ATOM 1562 C CA . ARG A 1 194 ? 7.739 16.423 32.555 1.00 40.88 194 ARG A CA 1
ATOM 1563 C C . ARG A 1 194 ? 7.287 16.784 33.961 1.00 40.88 194 ARG A C 1
ATOM 1565 O O . ARG A 1 194 ? 6.365 17.578 34.118 1.00 40.88 194 ARG A O 1
ATOM 1572 N N . LEU A 1 195 ? 7.896 16.141 34.954 1.00 40.16 195 LEU A N 1
ATOM 1573 C CA . LEU A 1 195 ? 7.815 16.533 36.351 1.00 40.16 195 LEU A CA 1
ATOM 1574 C C . LEU A 1 195 ? 8.100 18.035 36.420 1.00 40.16 195 LEU A C 1
ATOM 1576 O O . LEU A 1 195 ? 9.238 18.468 36.255 1.00 40.16 195 LEU A O 1
ATOM 1580 N N . GLN A 1 196 ? 7.048 18.825 36.620 1.00 38.44 196 GLN A N 1
ATOM 1581 C CA . GLN A 1 196 ? 7.179 20.134 37.227 1.00 38.44 196 GLN A CA 1
ATOM 1582 C C . GLN A 1 196 ? 7.643 19.865 38.656 1.00 38.44 196 GLN A C 1
ATOM 1584 O O . GLN A 1 196 ? 6.853 19.462 39.507 1.00 38.44 196 GLN A O 1
ATOM 1589 N N . THR A 1 197 ? 8.939 20.016 38.907 1.00 40.00 197 THR A N 1
ATOM 1590 C CA . THR A 1 197 ? 9.464 20.137 40.264 1.00 40.00 197 THR A CA 1
ATOM 1591 C C . THR A 1 197 ? 9.034 21.497 40.801 1.00 40.00 197 THR A C 1
ATOM 1593 O O . THR A 1 197 ? 9.782 22.468 40.723 1.00 40.00 197 THR A O 1
ATOM 1596 N N . ASN A 1 198 ? 7.800 21.569 41.292 1.00 43.75 198 ASN A N 1
ATOM 1597 C CA . ASN A 1 198 ? 7.405 22.563 42.275 1.00 43.75 198 ASN A CA 1
ATOM 1598 C C . ASN A 1 198 ? 7.663 21.940 43.645 1.00 43.75 198 ASN A C 1
ATOM 1600 O O . ASN A 1 198 ? 6.783 21.288 44.188 1.00 43.75 198 ASN A O 1
ATOM 1604 N N . ASP A 1 199 ? 8.874 22.124 44.156 1.00 37.00 199 ASP A N 1
ATOM 1605 C CA . ASP A 1 199 ? 9.148 22.078 45.590 1.00 37.00 199 ASP A CA 1
ATOM 1606 C C . ASP A 1 199 ? 10.139 23.209 45.889 1.00 37.00 199 ASP A C 1
ATOM 1608 O O . ASP A 1 199 ? 11.358 23.051 45.837 1.00 37.00 199 ASP A O 1
ATOM 1612 N N . GLU A 1 200 ? 9.588 24.392 46.157 1.00 42.75 200 GLU A N 1
ATOM 1613 C CA . GLU A 1 200 ? 10.232 25.358 47.040 1.00 42.75 200 GLU A CA 1
ATOM 1614 C C . GLU A 1 200 ? 10.015 24.880 48.480 1.00 42.75 200 GLU A C 1
ATOM 1616 O O . GLU A 1 200 ? 8.889 24.943 48.961 1.00 42.75 200 GLU A O 1
ATOM 1621 N N . VAL A 1 201 ? 11.083 24.484 49.183 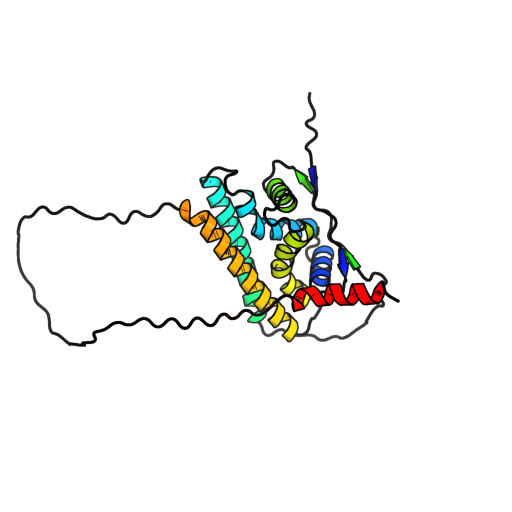1.00 38.84 201 VAL A N 1
ATOM 1622 C CA . VAL A 1 201 ? 11.331 24.960 50.555 1.00 38.84 201 VAL A CA 1
ATOM 1623 C C . VAL A 1 201 ? 12.839 25.126 50.776 1.00 38.84 201 VAL A C 1
ATOM 1625 O O . VAL A 1 201 ? 13.637 24.202 50.639 1.00 38.84 201 VAL A O 1
ATOM 1628 N N . ASP A 1 202 ? 13.155 26.363 51.129 1.00 37.06 202 ASP A N 1
ATOM 1629 C CA . ASP A 1 202 ? 14.375 26.983 51.638 1.00 37.06 202 ASP A CA 1
ATOM 1630 C C . ASP A 1 202 ? 15.190 26.160 52.669 1.00 37.06 202 ASP A C 1
ATOM 1632 O O . ASP A 1 202 ? 14.615 25.502 53.532 1.00 37.06 202 ASP A O 1
ATOM 1636 N N . VAL A 1 203 ? 16.530 26.259 52.618 1.00 39.75 203 VAL A N 1
ATOM 1637 C CA . VAL A 1 203 ? 17.439 26.705 53.710 1.00 39.75 203 VAL A CA 1
ATOM 1638 C C . VAL A 1 203 ? 18.911 26.407 53.348 1.00 39.75 203 VAL A C 1
ATOM 1640 O O . VAL A 1 203 ? 19.379 25.271 53.344 1.00 39.75 203 VAL A O 1
ATOM 1643 N N . ALA A 1 204 ? 19.641 27.499 53.103 1.00 36.91 204 ALA A N 1
ATOM 1644 C CA . ALA A 1 204 ? 21.063 27.780 53.340 1.00 36.91 204 ALA A CA 1
ATOM 1645 C C . ALA A 1 204 ? 22.075 26.628 53.554 1.00 36.91 204 ALA A C 1
ATOM 1647 O O . ALA A 1 204 ? 22.094 25.995 54.609 1.00 36.91 204 ALA A O 1
ATOM 1648 N N . SER A 1 205 ? 23.103 26.567 52.689 1.00 32.66 205 SER A N 1
ATOM 1649 C CA . SER A 1 205 ? 24.513 26.765 53.098 1.00 32.66 205 SER A CA 1
ATOM 1650 C C . SER A 1 205 ? 25.537 26.622 51.953 1.00 32.66 205 SER A C 1
ATOM 1652 O O . SER A 1 205 ? 25.696 25.559 51.369 1.00 32.66 205 SER A O 1
ATOM 1654 N N . LYS A 1 206 ? 26.361 27.675 51.825 1.00 36.16 206 LYS A N 1
ATOM 1655 C CA . LYS A 1 206 ? 27.835 27.637 51.688 1.00 36.16 206 LYS A CA 1
ATOM 1656 C C . LYS A 1 206 ? 28.508 27.639 50.294 1.00 36.16 206 LYS A C 1
ATOM 1658 O O . LYS A 1 206 ? 28.987 26.631 49.805 1.00 36.16 206 LYS A O 1
ATOM 1663 N N . VAL A 1 207 ? 28.624 28.866 49.775 1.00 32.38 207 VAL A N 1
ATOM 1664 C CA . VAL A 1 207 ? 29.797 29.614 49.248 1.00 32.38 207 VAL A CA 1
ATOM 1665 C C . VAL A 1 207 ? 30.908 28.941 48.389 1.00 32.38 207 VAL A C 1
ATOM 1667 O O . VAL A 1 207 ? 31.585 28.016 48.823 1.00 32.38 207 VAL A O 1
ATOM 1670 N N . VAL A 1 208 ? 31.227 29.681 47.307 1.00 31.91 208 VAL A N 1
ATOM 1671 C CA . VAL A 1 208 ? 32.487 29.872 46.533 1.00 31.91 208 VAL A CA 1
ATOM 1672 C C . VAL A 1 208 ? 32.786 28.880 45.395 1.00 31.91 208 VAL A C 1
ATOM 1674 O O . VAL A 1 208 ? 33.257 27.779 45.634 1.00 31.91 208 VAL A O 1
ATOM 1677 N N . SER A 1 209 ? 32.700 29.333 44.135 1.00 29.98 209 SER A N 1
ATOM 1678 C CA . SER A 1 209 ? 33.864 29.924 43.440 1.00 29.98 209 SER A CA 1
ATOM 1679 C C . SER A 1 209 ? 33.580 30.259 41.967 1.00 29.98 209 SER A C 1
ATOM 1681 O O . SER A 1 209 ? 33.452 29.366 41.143 1.00 29.98 209 SER A O 1
ATOM 1683 N N . VAL A 1 210 ? 33.539 31.566 41.682 1.00 33.25 210 VAL A N 1
ATOM 1684 C CA . VAL A 1 210 ? 34.182 32.295 40.565 1.00 33.25 210 VAL A CA 1
ATOM 1685 C C . VAL A 1 210 ? 34.354 31.560 39.224 1.00 33.25 210 VAL A C 1
ATOM 1687 O O . VAL A 1 210 ? 35.192 30.671 39.130 1.00 33.25 210 VAL A O 1
ATOM 1690 N N . PHE A 1 211 ? 33.671 32.034 38.172 1.00 32.59 211 PHE A N 1
ATOM 1691 C CA . PHE A 1 211 ? 34.280 32.697 36.998 1.00 32.59 211 PHE A CA 1
ATOM 1692 C C . PHE A 1 211 ? 33.187 33.123 35.991 1.00 32.59 211 PHE A C 1
ATOM 1694 O O . PHE A 1 211 ? 32.546 32.283 35.372 1.00 32.59 211 PHE A O 1
ATOM 1701 N N . GLU A 1 212 ? 33.029 34.433 35.804 1.00 36.66 212 GLU A N 1
ATOM 1702 C CA . GLU A 1 212 ? 32.548 35.073 34.566 1.00 36.66 212 GLU A CA 1
ATOM 1703 C C . GLU A 1 212 ? 33.708 35.957 34.062 1.00 36.66 212 GLU A C 1
ATOM 1705 O O . GLU A 1 212 ? 34.529 36.393 34.883 1.00 36.66 212 GLU A O 1
ATOM 1710 N N . PRO A 1 213 ? 33.857 36.168 32.739 1.00 45.81 213 PRO A N 1
ATOM 1711 C CA . PRO A 1 213 ? 33.145 37.285 32.113 1.00 45.81 213 PRO A CA 1
ATOM 1712 C C . PRO A 1 213 ? 32.613 37.023 30.688 1.00 45.81 213 PRO A C 1
ATOM 1714 O O . PRO A 1 213 ? 33.300 36.480 29.827 1.00 45.81 213 PRO A O 1
ATOM 1717 N N . ASP A 1 214 ? 31.378 37.480 30.485 1.00 31.62 214 ASP A N 1
ATOM 1718 C CA . ASP A 1 214 ? 30.911 38.416 29.450 1.00 31.62 214 ASP A CA 1
ATOM 1719 C C . ASP A 1 214 ? 31.398 38.291 27.988 1.00 31.62 214 ASP A C 1
ATOM 1721 O O . ASP A 1 214 ? 32.553 38.545 27.650 1.00 31.62 214 ASP A O 1
ATOM 1725 N N . SER A 1 215 ? 30.439 38.087 27.078 1.00 37.25 215 SER A N 1
ATOM 1726 C CA . SER A 1 215 ? 30.336 38.910 25.862 1.00 37.25 215 SER A CA 1
ATOM 1727 C C . SER A 1 215 ? 28.905 38.900 25.312 1.00 37.25 215 SER A C 1
ATOM 1729 O O . SER A 1 215 ? 28.413 37.934 24.739 1.00 37.25 215 SER A O 1
ATOM 1731 N N . THR A 1 216 ? 28.250 40.036 25.535 1.00 36.53 216 THR A N 1
ATOM 1732 C CA . THR A 1 216 ? 27.204 40.682 24.735 1.00 36.53 216 THR A CA 1
ATOM 1733 C C . THR A 1 216 ? 26.957 40.113 23.333 1.00 36.53 216 THR A C 1
ATOM 1735 O O . THR A 1 216 ? 27.854 40.168 22.495 1.00 36.53 216 THR A O 1
ATOM 1738 N N . LEU A 1 217 ? 25.700 39.783 23.021 1.00 36.03 217 LEU A N 1
ATOM 1739 C CA . LEU A 1 217 ? 25.068 40.215 21.773 1.00 36.03 217 LEU A CA 1
ATOM 1740 C C . LEU A 1 217 ? 23.557 40.371 21.975 1.00 36.03 217 LEU A C 1
ATOM 1742 O O . LEU A 1 217 ? 22.832 39.460 22.363 1.00 36.03 217 LEU A O 1
ATOM 1746 N N . ASN A 1 218 ? 23.153 41.608 21.748 1.00 38.38 218 ASN A N 1
ATOM 1747 C CA . ASN A 1 218 ? 21.814 42.144 21.665 1.00 38.38 218 ASN A CA 1
ATOM 1748 C C . ASN A 1 218 ? 21.196 41.675 20.338 1.00 38.38 218 ASN A C 1
ATOM 1750 O O . ASN A 1 218 ? 21.835 41.867 19.310 1.00 38.38 218 ASN A O 1
ATOM 1754 N N . ASP A 1 219 ? 19.986 41.116 20.340 1.00 35.53 219 ASP A N 1
ATOM 1755 C CA . ASP A 1 219 ? 18.986 41.553 19.367 1.00 35.53 219 ASP A CA 1
ATOM 1756 C C . ASP A 1 219 ? 17.564 41.188 19.788 1.00 35.53 219 ASP A C 1
ATOM 1758 O O . ASP A 1 219 ? 17.246 40.104 20.277 1.00 35.53 219 ASP A O 1
ATOM 1762 N N . ASN A 1 220 ? 16.732 42.200 19.627 1.00 38.75 220 ASN A N 1
ATOM 1763 C CA . ASN A 1 220 ? 15.360 42.318 20.058 1.00 38.75 220 ASN A CA 1
ATOM 1764 C C . ASN A 1 220 ? 14.459 42.217 18.816 1.00 38.75 220 ASN A C 1
ATOM 1766 O O . ASN A 1 220 ? 14.863 42.625 17.728 1.00 38.75 220 ASN A O 1
ATOM 1770 N N . SER A 1 221 ? 13.185 41.893 19.040 1.00 34.44 221 SER A N 1
ATOM 1771 C CA . SER A 1 221 ? 12.030 42.196 18.166 1.00 34.44 221 SER A CA 1
ATOM 1772 C C . SER A 1 221 ? 11.636 41.166 17.086 1.00 34.44 221 SER A C 1
ATOM 1774 O O . SER A 1 221 ? 12.180 41.113 15.992 1.00 34.44 221 SER A O 1
ATOM 1776 N N . SER A 1 222 ? 10.579 40.408 17.405 1.00 36.69 222 SER A N 1
ATOM 1777 C CA . SER A 1 222 ? 9.291 40.363 16.681 1.00 36.69 222 SER A CA 1
ATOM 1778 C C . SER A 1 222 ? 9.255 40.643 15.170 1.00 36.69 222 SER A C 1
ATOM 1780 O O . SER A 1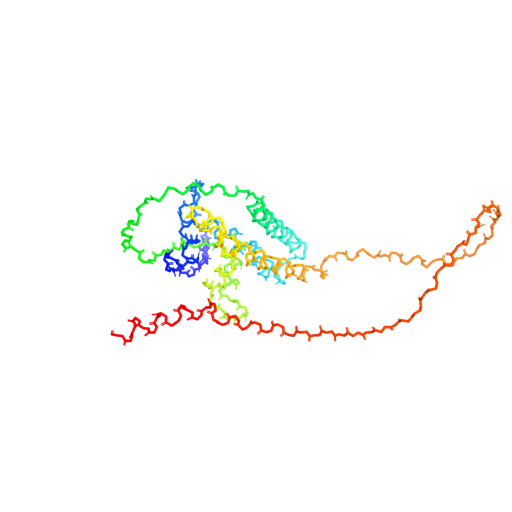 222 ? 9.536 41.760 14.753 1.00 36.69 222 SER A O 1
ATOM 1782 N N . SER A 1 223 ? 8.663 39.728 14.395 1.00 36.28 223 SER A N 1
ATOM 1783 C CA . SER A 1 223 ? 7.408 39.974 13.655 1.00 36.28 223 SER A CA 1
ATOM 1784 C C . SER A 1 223 ? 7.135 38.839 12.672 1.00 36.28 223 SER A C 1
ATOM 1786 O O . SER A 1 223 ? 7.950 38.519 11.815 1.00 36.28 223 SER A O 1
ATOM 1788 N N . SER A 1 224 ? 5.935 38.284 12.784 1.00 41.25 224 SER A N 1
ATOM 1789 C CA . SER A 1 224 ? 5.229 37.517 11.763 1.00 41.25 224 SER A CA 1
ATOM 1790 C C . SER A 1 224 ? 5.330 38.136 10.368 1.00 41.25 224 SER A C 1
ATOM 1792 O O . SER A 1 224 ? 5.108 39.338 10.221 1.00 41.25 224 SER A O 1
ATOM 1794 N N . THR A 1 225 ? 5.528 37.303 9.352 1.00 38.22 225 THR A N 1
ATOM 1795 C CA . THR A 1 225 ? 4.828 37.420 8.065 1.00 38.22 225 THR A CA 1
ATOM 1796 C C . THR A 1 225 ? 4.657 36.018 7.495 1.00 38.22 225 THR A C 1
ATOM 1798 O O . THR A 1 225 ? 5.614 35.277 7.293 1.00 38.22 225 THR A O 1
ATOM 1801 N N . LEU A 1 226 ? 3.385 35.648 7.391 1.00 44.12 226 LEU A N 1
ATOM 1802 C CA . LEU A 1 226 ? 2.865 34.517 6.648 1.00 44.12 226 LEU A CA 1
ATOM 1803 C C . LEU A 1 226 ? 3.037 34.849 5.166 1.00 44.12 226 LEU A C 1
ATOM 1805 O O . LEU A 1 226 ? 2.449 35.831 4.725 1.00 44.12 226 LEU A O 1
ATOM 1809 N N . ASP A 1 227 ? 3.794 34.042 4.433 1.00 40.25 227 ASP A N 1
ATOM 1810 C CA . ASP A 1 227 ? 3.598 33.907 2.992 1.00 40.25 227 ASP A CA 1
ATOM 1811 C C . ASP A 1 227 ? 2.919 32.554 2.771 1.00 40.25 227 ASP A C 1
ATOM 1813 O O . ASP A 1 227 ? 3.545 31.494 2.720 1.00 40.25 227 ASP A O 1
ATOM 1817 N N . GLU A 1 228 ? 1.588 32.621 2.779 1.00 45.66 228 GLU A N 1
ATOM 1818 C CA . GLU A 1 228 ? 0.698 31.629 2.194 1.00 45.66 228 GLU A CA 1
ATOM 1819 C C . GLU A 1 228 ? 0.819 31.744 0.669 1.00 45.66 228 GLU A C 1
ATOM 1821 O O . GLU A 1 228 ? 0.283 32.671 0.069 1.00 45.66 228 GLU A O 1
ATOM 1826 N N . GLU A 1 229 ? 1.502 30.793 0.041 1.00 40.81 229 GLU A N 1
ATOM 1827 C CA . GLU A 1 229 ? 1.275 30.469 -1.368 1.00 40.81 229 GLU A CA 1
ATOM 1828 C C . GLU A 1 229 ? 0.410 29.196 -1.381 1.00 40.81 229 GLU A C 1
ATOM 1830 O O . GLU A 1 229 ? 0.890 28.130 -0.976 1.00 40.81 229 GLU A O 1
ATOM 1835 N N . PRO A 1 230 ? -0.880 29.282 -1.753 1.00 43.31 230 PRO A N 1
ATOM 1836 C CA . PRO A 1 230 ? -1.687 28.106 -2.022 1.00 43.31 230 PRO A CA 1
ATOM 1837 C C . PRO A 1 230 ? -1.238 27.525 -3.365 1.00 43.31 230 PRO A C 1
ATOM 1839 O O . PRO A 1 230 ? -1.636 27.999 -4.428 1.00 43.31 230 PRO A O 1
ATOM 1842 N N . ASP A 1 231 ? -0.382 26.506 -3.311 1.00 36.12 231 ASP A N 1
ATOM 1843 C CA . ASP A 1 231 ? -0.075 25.663 -4.466 1.00 36.12 231 ASP A CA 1
ATOM 1844 C C . ASP A 1 231 ? -1.235 24.677 -4.660 1.00 36.12 231 ASP A C 1
ATOM 1846 O O . ASP A 1 231 ? -1.167 23.485 -4.344 1.00 36.12 231 ASP A O 1
ATOM 1850 N N . ASP A 1 232 ? -2.361 25.233 -5.104 1.00 47.50 232 ASP A N 1
ATOM 1851 C CA . ASP A 1 232 ? -3.513 24.499 -5.608 1.00 47.50 232 ASP A CA 1
ATOM 1852 C C . ASP A 1 232 ? -3.139 23.919 -6.988 1.00 47.50 232 ASP A C 1
ATOM 1854 O O . ASP A 1 232 ? -3.685 24.312 -8.022 1.00 47.50 232 ASP A O 1
ATOM 1858 N N . GLU A 1 233 ? -2.165 23.000 -7.031 1.00 42.75 233 GLU A N 1
ATOM 1859 C CA . GLU A 1 233 ? -1.937 22.171 -8.213 1.00 42.75 233 GLU A CA 1
ATOM 1860 C C . GLU A 1 233 ? -3.146 21.239 -8.358 1.00 42.75 233 GLU A C 1
ATOM 1862 O O . GLU A 1 233 ? -3.349 20.283 -7.609 1.00 42.75 233 GLU A O 1
ATOM 1867 N N . ASP A 1 234 ? -4.006 21.589 -9.307 1.00 41.28 234 ASP A N 1
ATOM 1868 C CA . ASP A 1 234 ? -5.209 20.872 -9.703 1.00 41.28 234 ASP A CA 1
ATOM 1869 C C . ASP A 1 234 ? -4.827 19.496 -10.293 1.00 41.28 234 ASP A C 1
ATOM 1871 O O . ASP A 1 234 ? -4.553 19.337 -11.480 1.00 41.28 234 ASP A O 1
ATOM 1875 N N . TRP A 1 235 ? -4.745 18.475 -9.432 1.00 53.47 235 TRP A N 1
ATOM 1876 C CA . TRP A 1 235 ? -4.351 17.098 -9.783 1.00 53.47 235 TRP A CA 1
ATOM 1877 C C . TRP A 1 235 ? -5.431 16.299 -10.541 1.00 53.47 235 TRP A C 1
ATOM 1879 O O . TRP A 1 235 ? -5.281 15.084 -10.722 1.00 53.47 235 TRP A O 1
ATOM 1889 N N . SER A 1 236 ? -6.518 16.944 -10.969 1.00 50.34 236 SER A N 1
ATOM 1890 C CA . SER A 1 236 ? -7.615 16.323 -11.726 1.00 50.34 236 SER A CA 1
ATOM 1891 C C . SER A 1 236 ? -7.139 15.754 -13.076 1.00 50.34 236 SER A C 1
ATOM 1893 O O . SER A 1 236 ? -7.472 14.615 -13.414 1.00 50.34 236 SER A O 1
ATOM 1895 N N . ASP A 1 237 ? -6.190 16.423 -13.738 1.00 45.38 237 ASP A N 1
ATOM 1896 C CA . ASP A 1 237 ? -5.595 15.976 -15.009 1.00 45.38 237 ASP A CA 1
ATOM 1897 C C . ASP A 1 237 ? -4.823 14.635 -14.919 1.00 45.38 237 ASP A C 1
ATOM 1899 O O . ASP A 1 237 ? -4.609 13.967 -15.931 1.00 45.38 237 ASP A O 1
ATOM 1903 N N . PHE A 1 238 ? -4.408 14.180 -13.726 1.00 46.25 238 PHE A N 1
ATOM 1904 C CA . PHE A 1 238 ? -3.651 12.922 -13.579 1.00 46.25 238 PHE A CA 1
ATOM 1905 C C . PHE A 1 238 ? -4.536 11.661 -13.599 1.00 46.25 238 PHE A C 1
ATOM 1907 O O . PHE A 1 238 ? -4.040 10.569 -13.892 1.00 46.25 238 PHE A O 1
ATOM 1914 N N . LEU A 1 239 ? -5.828 11.791 -13.279 1.00 48.88 239 LEU A N 1
ATOM 1915 C CA . LEU A 1 239 ? -6.808 10.697 -13.334 1.00 48.88 239 LEU A CA 1
ATOM 1916 C C . LEU A 1 239 ? -7.728 10.797 -14.566 1.00 48.88 239 LEU A C 1
ATOM 1918 O O . LEU A 1 239 ? -8.316 9.788 -14.962 1.00 48.88 239 LEU A O 1
ATOM 1922 N N . ASP A 1 240 ? -7.811 11.969 -15.202 1.00 47.84 240 ASP A N 1
ATOM 1923 C CA . ASP A 1 240 ? -8.732 12.231 -16.315 1.00 47.84 240 ASP A CA 1
ATOM 1924 C C . ASP A 1 240 ? -8.229 11.788 -17.702 1.00 47.84 240 ASP A C 1
ATOM 1926 O O . ASP A 1 240 ? -9.031 11.564 -18.615 1.00 47.84 240 ASP A O 1
ATOM 1930 N N . ASP A 1 241 ? -6.934 11.500 -17.867 1.00 48.03 241 ASP A N 1
ATOM 1931 C CA . ASP A 1 241 ? -6.440 10.854 -19.097 1.00 48.03 241 ASP A CA 1
ATOM 1932 C C . ASP A 1 241 ? -7.073 9.455 -19.313 1.00 48.03 241 ASP A C 1
ATOM 1934 O O . ASP A 1 241 ? -7.189 8.977 -20.447 1.00 48.03 241 ASP A O 1
ATOM 1938 N N . GLU A 1 242 ? -7.540 8.796 -18.241 1.00 48.28 242 GLU A N 1
ATOM 1939 C CA . GLU A 1 242 ? -8.235 7.501 -18.305 1.00 48.28 242 GLU A CA 1
ATOM 1940 C C . GLU A 1 242 ? -9.726 7.653 -18.687 1.00 48.28 242 GLU A C 1
ATOM 1942 O O . GLU A 1 242 ? -10.283 6.769 -19.348 1.00 48.28 242 GLU A O 1
ATOM 1947 N N . THR A 1 243 ? -10.369 8.787 -18.371 1.00 50.44 243 THR A N 1
ATOM 1948 C CA . THR A 1 243 ? -11.780 9.059 -18.718 1.00 50.44 243 THR A CA 1
ATOM 1949 C C . THR A 1 243 ? -11.942 9.575 -20.153 1.00 50.44 243 THR A C 1
ATOM 1951 O O . THR A 1 243 ? -12.887 9.177 -20.845 1.00 50.44 243 THR A O 1
ATOM 1954 N N . LEU A 1 244 ? -10.984 10.358 -20.662 1.00 46.00 244 LEU A N 1
ATOM 1955 C CA . LEU A 1 244 ? -10.973 10.840 -22.052 1.00 46.00 244 LEU A CA 1
ATOM 1956 C C . LEU A 1 244 ? -10.746 9.717 -23.078 1.00 46.00 244 LEU A C 1
ATOM 1958 O O . LEU A 1 244 ? -11.347 9.728 -24.158 1.00 46.00 244 LEU A O 1
ATOM 1962 N N . LEU A 1 245 ? -9.934 8.706 -22.745 1.00 47.69 245 LEU A N 1
ATOM 1963 C CA . LEU A 1 245 ? -9.708 7.564 -23.637 1.00 47.69 245 LEU A CA 1
ATOM 1964 C C . LEU A 1 245 ? -10.947 6.652 -23.734 1.00 47.69 245 LEU A C 1
ATOM 1966 O O . LEU A 1 245 ? -11.249 6.124 -24.807 1.00 47.69 245 LEU A O 1
ATOM 1970 N N . LEU A 1 246 ? -11.695 6.500 -22.634 1.00 46.44 246 LEU A N 1
ATOM 1971 C CA . LEU A 1 246 ? -12.950 5.737 -22.596 1.00 46.44 246 LEU A CA 1
ATOM 1972 C C . LEU A 1 246 ? -14.063 6.407 -23.416 1.00 46.44 246 LEU A C 1
ATOM 1974 O O . LEU A 1 246 ? -14.831 5.708 -24.080 1.00 46.44 246 LEU A O 1
ATOM 1978 N N . ALA A 1 247 ? -14.119 7.742 -23.432 1.00 48.03 247 ALA A N 1
ATOM 1979 C CA . ALA A 1 247 ? -15.097 8.493 -24.220 1.00 48.03 247 ALA A CA 1
ATOM 1980 C C . ALA A 1 247 ? -14.896 8.330 -25.741 1.00 48.03 247 ALA A C 1
ATOM 1982 O O . ALA A 1 247 ? -15.873 8.230 -26.481 1.00 48.03 247 ALA A O 1
ATOM 1983 N N . ASN A 1 248 ? -13.648 8.223 -26.212 1.00 44.56 248 ASN A N 1
ATOM 1984 C CA . ASN A 1 248 ? -13.357 8.053 -27.641 1.00 44.56 248 ASN A CA 1
ATOM 1985 C C . ASN A 1 248 ? -13.569 6.619 -28.158 1.00 44.56 248 ASN A C 1
ATOM 1987 O O . ASN A 1 248 ? -13.870 6.442 -29.336 1.00 44.56 248 ASN A O 1
ATOM 1991 N N . ILE A 1 249 ? -13.446 5.598 -27.302 1.00 46.69 249 ILE A N 1
ATOM 1992 C CA . ILE A 1 249 ? -13.630 4.188 -27.698 1.00 46.69 249 ILE A CA 1
ATOM 1993 C C . ILE A 1 249 ? -15.114 3.781 -27.695 1.00 46.69 249 ILE A C 1
ATOM 1995 O O . ILE A 1 249 ? -15.509 2.911 -28.465 1.00 46.69 249 ILE A O 1
ATOM 1999 N N . LEU A 1 250 ? -15.951 4.413 -26.865 1.00 44.03 250 LEU A N 1
ATOM 2000 C CA . LEU A 1 250 ? -17.402 4.166 -26.819 1.00 44.03 250 LEU A CA 1
ATOM 2001 C C . LEU A 1 250 ? -18.218 5.097 -27.736 1.00 44.03 250 LEU A C 1
ATOM 2003 O O . LEU A 1 250 ? -19.423 4.896 -27.879 1.00 44.03 250 LEU A O 1
ATOM 2007 N N . GLY A 1 251 ? -17.577 6.107 -28.334 1.00 46.31 251 GLY A N 1
ATOM 2008 C CA . GLY A 1 251 ? -18.201 7.116 -29.195 1.00 46.31 251 GLY A CA 1
ATOM 2009 C C . GLY A 1 251 ? -17.898 7.004 -30.696 1.00 46.31 251 GLY A C 1
ATOM 2010 O O . GLY A 1 251 ? -18.238 7.937 -31.422 1.00 46.31 251 GLY A O 1
ATOM 2011 N N . SER A 1 252 ? -17.261 5.921 -31.165 1.00 38.91 252 SER A N 1
ATOM 2012 C CA . SER A 1 252 ? -17.013 5.651 -32.598 1.00 38.91 252 SER A CA 1
ATOM 2013 C C . SER A 1 252 ? -17.752 4.414 -33.093 1.00 38.91 252 SER A C 1
ATOM 2015 O O . SER A 1 252 ? -17.714 3.387 -32.381 1.00 38.91 252 SER A O 1
#

Solvent-accessible surface area (backbone atoms only — not comparable to full-atom values): 15549 Å² total; per-residue (Å²): 134,83,80,76,78,75,63,64,43,69,57,75,87,45,73,34,47,39,89,40,69,65,10,35,27,36,46,36,37,66,65,32,92,85,72,58,60,33,36,57,61,46,46,52,29,38,42,39,62,41,34,54,70,46,41,57,95,73,58,57,68,71,57,51,54,52,51,40,52,54,20,45,52,49,51,51,54,49,46,52,51,52,54,50,59,71,71,45,87,79,79,75,81,80,75,88,75,77,90,65,89,67,94,59,68,55,36,62,49,58,77,45,72,31,50,47,87,40,73,69,14,35,31,54,50,36,41,71,66,32,91,84,70,58,58,40,61,57,60,47,46,67,24,38,37,48,68,41,34,46,60,28,34,56,78,66,70,52,57,68,69,57,42,53,54,45,40,53,55,17,46,53,55,51,53,54,48,48,55,50,52,49,63,71,46,55,83,73,52,80,74,79,74,75,79,76,83,82,75,91,80,88,82,88,87,83,86,89,80,90,87,84,82,88,82,90,80,89,86,82,81,88,80,92,80,86,83,84,75,84,82,77,73,77,66,62,69,79,63,42,65,64,55,58,54,52,54,58,68,76,70,110

Secondary structure (DSSP, 8-state):
-------EEEPPP-EEETTSHHHHHHHHHHS-TT---HHHHHHHHHHHHHHHHHHTTTS-HHHHHHHHHHHHHHHHHHHHHHHHHHHS--------------S-SEEEPPPPEEETTSHHHHHHHHHHT-TT---HHHHHHHHHHHHHHHHHHHHTT--HHHHHHHHHHHHHHHHHHHHHHHHHHGGGS---------------------------------------------TTHHHHHHHHHHHHHH--